Protein AF-A0A0A1UBX7-F1 (afdb_monomer_lite)

Structure (mmCIF, N/CA/C/O backbone):
data_AF-A0A0A1UBX7-F1
#
_entry.id   AF-A0A0A1UBX7-F1
#
loop_
_atom_site.group_PDB
_atom_site.id
_atom_site.type_symbol
_atom_site.label_atom_id
_atom_site.label_alt_id
_atom_site.label_comp_id
_atom_site.label_asym_id
_atom_site.label_entity_id
_atom_site.label_seq_id
_atom_site.pdbx_PDB_ins_code
_atom_site.Cartn_x
_atom_site.Cartn_y
_atom_site.Cartn_z
_atom_site.occupancy
_atom_site.B_iso_or_equiv
_atom_site.auth_seq_id
_atom_site.auth_comp_id
_atom_site.auth_asym_id
_atom_site.auth_atom_id
_atom_site.pdbx_PDB_model_num
ATOM 1 N N . MET A 1 1 ? 19.693 16.531 -34.038 1.00 54.59 1 MET A N 1
ATOM 2 C CA . MET A 1 1 ? 19.353 15.250 -33.383 1.00 54.59 1 MET A CA 1
ATOM 3 C C . MET A 1 1 ? 20.427 14.964 -32.351 1.00 54.59 1 MET A C 1
ATOM 5 O O . MET A 1 1 ? 21.590 14.851 -32.739 1.00 54.59 1 MET A O 1
ATOM 9 N N . ASN A 1 2 ? 20.076 14.983 -31.065 1.00 76.62 2 ASN A N 1
ATOM 10 C CA . ASN A 1 2 ? 21.031 14.758 -29.981 1.00 76.62 2 ASN A CA 1
ATOM 11 C C . ASN A 1 2 ? 21.471 13.278 -29.985 1.00 76.62 2 ASN A C 1
ATOM 13 O O . ASN A 1 2 ? 20.754 12.406 -30.473 1.00 76.62 2 ASN A O 1
ATOM 17 N N . ALA A 1 3 ? 22.667 12.976 -29.478 1.00 76.00 3 ALA A N 1
ATOM 18 C CA . ALA A 1 3 ? 23.170 11.603 -29.402 1.00 76.00 3 ALA A CA 1
ATOM 19 C C . ALA A 1 3 ? 22.288 10.707 -28.512 1.00 76.00 3 ALA A C 1
ATOM 21 O O . ALA A 1 3 ? 22.211 9.506 -28.754 1.00 76.00 3 ALA A O 1
ATOM 22 N N . LEU A 1 4 ? 21.612 11.297 -27.519 1.00 78.44 4 LEU A N 1
ATOM 23 C CA . LEU A 1 4 ? 20.650 10.612 -26.655 1.00 78.44 4 LEU A CA 1
ATOM 24 C C . LEU A 1 4 ? 19.392 10.176 -27.431 1.00 78.44 4 LEU A C 1
ATOM 26 O O . LEU A 1 4 ? 18.947 9.046 -27.272 1.00 78.44 4 LEU A O 1
ATOM 30 N N . ASP A 1 5 ? 18.887 11.021 -28.336 1.00 82.56 5 ASP A N 1
ATOM 31 C CA . ASP A 1 5 ? 17.692 10.728 -29.145 1.00 82.56 5 ASP A CA 1
ATOM 32 C C . ASP A 1 5 ? 17.911 9.486 -30.023 1.00 82.56 5 ASP A C 1
ATOM 34 O O . ASP A 1 5 ? 17.083 8.585 -30.051 1.00 82.56 5 ASP A O 1
ATOM 38 N N . LYS A 1 6 ? 19.094 9.367 -30.646 1.00 84.00 6 LYS A N 1
ATOM 39 C CA . LYS A 1 6 ? 19.472 8.179 -31.441 1.00 84.00 6 LYS A CA 1
ATOM 40 C C . LYS A 1 6 ? 19.502 6.888 -30.622 1.00 84.00 6 LYS A C 1
ATOM 42 O O . LYS A 1 6 ? 19.247 5.805 -31.153 1.00 84.00 6 LYS A O 1
ATOM 47 N N . ILE A 1 7 ? 19.887 6.990 -29.349 1.00 86.06 7 ILE A N 1
ATOM 48 C CA . ILE A 1 7 ? 19.915 5.845 -28.435 1.00 86.06 7 ILE A CA 1
ATOM 49 C C . ILE A 1 7 ? 18.480 5.415 -28.127 1.00 86.06 7 ILE A C 1
ATOM 51 O O . ILE A 1 7 ? 18.189 4.223 -28.214 1.00 86.06 7 ILE A O 1
ATOM 55 N N . PHE A 1 8 ? 17.589 6.368 -27.841 1.00 90.56 8 PHE A N 1
ATOM 56 C CA . PHE A 1 8 ? 16.171 6.081 -27.636 1.00 90.56 8 PHE A CA 1
ATOM 57 C C . PHE A 1 8 ? 15.519 5.479 -28.879 1.00 90.56 8 PHE A C 1
ATOM 59 O O . PHE A 1 8 ? 14.900 4.429 -28.758 1.00 90.56 8 PHE A O 1
ATOM 66 N N . ASP A 1 9 ? 15.768 6.019 -30.075 1.00 89.50 9 ASP A N 1
ATOM 67 C CA . ASP A 1 9 ? 15.247 5.449 -31.327 1.00 89.50 9 ASP A CA 1
ATOM 68 C C . ASP A 1 9 ? 15.608 3.959 -31.475 1.00 89.50 9 ASP A C 1
ATOM 70 O O . ASP A 1 9 ? 14.775 3.134 -31.852 1.00 89.50 9 ASP A O 1
ATOM 74 N N . THR A 1 10 ? 16.847 3.595 -31.125 1.00 87.12 10 THR A N 1
ATOM 75 C CA . THR A 1 10 ? 17.326 2.204 -31.194 1.00 87.12 10 THR A CA 1
ATOM 76 C C . THR A 1 10 ? 16.656 1.314 -30.143 1.00 87.12 10 THR A C 1
ATOM 78 O O . THR A 1 10 ? 16.268 0.185 -30.444 1.00 87.12 10 THR A O 1
ATOM 81 N N . LEU A 1 11 ? 16.505 1.809 -28.911 1.00 90.31 11 LEU A N 1
ATOM 82 C CA . LEU A 1 11 ? 15.827 1.092 -27.827 1.00 90.31 11 LEU A CA 1
ATOM 83 C C . LEU A 1 11 ? 14.356 0.846 -28.165 1.00 90.31 11 LEU A C 1
ATOM 85 O O . LEU A 1 11 ? 13.872 -0.281 -28.068 1.00 90.31 11 LEU A O 1
ATOM 89 N N . HIS A 1 12 ? 13.670 1.890 -28.626 1.00 94.44 12 HIS A N 1
ATOM 90 C CA . HIS A 1 12 ? 12.263 1.846 -29.009 1.00 94.44 12 HIS A CA 1
ATOM 91 C C . HIS A 1 12 ? 12.047 0.877 -30.166 1.00 94.44 12 HIS A C 1
ATOM 93 O O . HIS A 1 12 ? 11.050 0.160 -30.184 1.00 94.44 12 HIS A O 1
ATOM 99 N N . GLN A 1 13 ? 12.988 0.815 -31.113 1.00 92.56 13 GLN A N 1
ATOM 100 C CA . GLN A 1 13 ? 12.933 -0.150 -32.205 1.00 92.56 13 GLN A CA 1
ATOM 101 C C . GLN A 1 13 ? 13.014 -1.596 -31.694 1.00 92.56 13 GLN A C 1
ATOM 103 O O . GLN A 1 13 ? 12.223 -2.427 -32.130 1.00 92.56 13 GLN A O 1
ATOM 108 N N . ASN A 1 14 ? 13.893 -1.898 -30.732 1.00 91.31 14 ASN A N 1
ATOM 109 C CA . ASN A 1 14 ? 13.968 -3.241 -30.142 1.00 91.31 14 ASN A CA 1
ATOM 110 C C . ASN A 1 14 ? 12.669 -3.630 -29.423 1.00 91.31 14 ASN A C 1
ATOM 112 O O . ASN A 1 14 ? 12.215 -4.763 -29.570 1.00 91.31 14 ASN A O 1
ATOM 116 N N . VAL A 1 15 ? 12.049 -2.692 -28.698 1.00 93.25 15 VAL A N 1
ATOM 117 C CA . VAL A 1 15 ? 10.747 -2.920 -28.048 1.00 93.25 15 VAL A CA 1
ATOM 118 C C . VAL A 1 15 ? 9.662 -3.193 -29.094 1.00 93.25 15 VAL A C 1
ATOM 120 O O . VAL A 1 15 ? 8.993 -4.219 -29.019 1.00 93.25 15 VAL A O 1
ATOM 123 N N . LYS A 1 16 ? 9.565 -2.359 -30.140 1.00 92.75 16 LYS A N 1
ATOM 124 C CA . LYS A 1 16 ? 8.612 -2.549 -31.253 1.00 92.75 16 LYS A CA 1
ATOM 125 C C . LYS A 1 16 ? 8.788 -3.882 -31.983 1.00 92.75 16 LYS A C 1
ATOM 127 O O . LYS A 1 16 ? 7.815 -4.444 -32.475 1.00 92.75 16 LYS A O 1
ATOM 132 N N . GLU A 1 17 ? 10.019 -4.377 -32.077 1.00 93.75 17 GLU A N 1
ATOM 133 C CA . GLU A 1 17 ? 10.346 -5.671 -32.686 1.00 93.75 17 GLU A CA 1
ATOM 134 C C . GLU A 1 17 ? 10.121 -6.868 -31.744 1.00 93.75 17 GLU A C 1
ATOM 136 O O . GLU A 1 17 ? 10.369 -8.006 -32.142 1.00 93.75 17 GLU A O 1
ATOM 141 N N . GLY A 1 18 ? 9.674 -6.644 -30.503 1.00 92.38 18 GLY A N 1
ATOM 142 C CA . GLY A 1 18 ? 9.464 -7.697 -29.505 1.00 92.38 18 GLY A CA 1
ATOM 143 C C . GLY A 1 18 ? 10.757 -8.263 -28.906 1.00 92.38 18 GLY A C 1
ATOM 144 O O . GLY A 1 18 ? 10.727 -9.289 -28.228 1.00 92.38 18 GLY A O 1
ATOM 145 N N . LYS A 1 19 ? 11.903 -7.603 -29.116 1.00 95.44 19 LYS A N 1
ATOM 146 C CA . LYS A 1 19 ? 13.215 -7.974 -28.551 1.00 95.44 19 LYS A CA 1
ATOM 147 C C . LYS A 1 19 ? 13.347 -7.454 -27.116 1.00 95.44 19 LYS A C 1
ATOM 149 O O . LYS A 1 19 ? 14.208 -6.630 -26.797 1.00 95.44 19 LYS A O 1
ATOM 154 N N . LEU A 1 20 ? 12.421 -7.883 -26.257 1.00 96.31 20 LEU A N 1
ATOM 155 C CA . LEU A 1 20 ? 12.218 -7.308 -24.923 1.00 96.31 20 LEU A CA 1
ATOM 156 C C . LEU A 1 20 ? 13.387 -7.594 -23.971 1.00 96.31 20 LEU A C 1
ATOM 158 O O . LEU A 1 20 ? 13.751 -6.740 -23.162 1.00 96.31 20 LEU A O 1
ATOM 162 N N . TYR A 1 21 ? 14.023 -8.762 -24.092 1.00 95.75 21 TYR A N 1
ATOM 163 C CA . TYR A 1 21 ? 15.205 -9.103 -23.300 1.00 95.75 21 TYR A CA 1
ATOM 164 C C . TYR A 1 21 ? 16.417 -8.241 -23.685 1.00 95.75 21 TYR A C 1
ATOM 166 O O . TYR A 1 21 ? 17.117 -7.711 -22.818 1.00 95.75 21 TYR A O 1
ATOM 174 N N . GLU A 1 22 ? 16.659 -8.051 -24.981 1.00 95.06 22 GLU A N 1
ATOM 175 C CA . GLU A 1 22 ? 17.733 -7.197 -25.481 1.00 95.06 22 GLU A CA 1
ATOM 176 C C . GLU A 1 22 ? 17.503 -5.739 -25.085 1.00 95.06 22 GLU A C 1
ATOM 178 O O . GLU A 1 22 ? 18.436 -5.089 -24.606 1.00 95.06 22 GLU A O 1
ATOM 183 N N . ALA A 1 23 ? 16.265 -5.249 -25.216 1.00 95.62 23 ALA A N 1
ATOM 184 C CA . ALA A 1 23 ? 15.875 -3.926 -24.741 1.00 95.62 23 ALA A CA 1
ATOM 185 C C . ALA A 1 23 ? 16.170 -3.774 -23.240 1.00 95.62 23 ALA A C 1
ATOM 187 O O . ALA A 1 23 ? 16.880 -2.843 -22.854 1.00 95.62 23 ALA A O 1
ATOM 188 N N . LEU A 1 24 ? 15.736 -4.725 -22.402 1.00 97.25 24 LEU A N 1
ATOM 189 C CA . LEU A 1 24 ? 16.038 -4.743 -20.967 1.00 97.25 24 LEU A CA 1
ATOM 190 C C . LEU A 1 24 ? 17.544 -4.620 -20.696 1.00 97.25 24 LEU A C 1
ATOM 192 O O . LEU A 1 24 ? 17.976 -3.780 -19.901 1.00 97.25 24 LEU A O 1
ATOM 196 N N . MET A 1 25 ? 18.361 -5.450 -21.348 1.00 97.62 25 MET A N 1
ATOM 197 C CA . MET A 1 25 ? 19.810 -5.451 -21.130 1.00 97.62 25 MET A CA 1
ATOM 198 C C . MET A 1 25 ? 20.465 -4.144 -21.582 1.00 97.62 25 MET A C 1
ATOM 200 O O . MET A 1 25 ? 21.382 -3.646 -20.917 1.00 97.62 25 MET A O 1
ATOM 204 N N . GLN A 1 26 ? 19.974 -3.546 -22.667 1.00 95.69 26 GLN A N 1
ATOM 205 C CA . GLN A 1 26 ? 20.444 -2.244 -23.127 1.00 95.69 26 GLN A CA 1
ATOM 206 C C . GLN A 1 26 ? 20.073 -1.128 -22.147 1.00 95.69 26 GLN A C 1
ATOM 208 O O . GLN A 1 26 ? 20.964 -0.356 -21.788 1.00 95.69 26 GLN A O 1
ATOM 213 N N . TYR A 1 27 ? 18.837 -1.083 -21.635 1.00 97.44 27 TYR A N 1
ATOM 214 C CA . TYR A 1 27 ? 18.438 -0.123 -20.595 1.00 97.44 27 TYR A CA 1
ATOM 215 C C . TYR A 1 27 ? 19.332 -0.228 -19.352 1.00 97.44 27 TYR A C 1
ATOM 217 O O . TYR A 1 27 ? 19.886 0.782 -18.908 1.00 97.44 27 TYR A O 1
ATOM 225 N N . LYS A 1 28 ? 19.572 -1.446 -18.838 1.00 97.56 28 LYS A N 1
ATOM 226 C CA . LYS A 1 28 ? 20.466 -1.678 -17.682 1.00 97.56 28 LYS A CA 1
ATOM 227 C C . LYS A 1 28 ? 21.890 -1.179 -17.938 1.00 97.56 28 LYS A C 1
ATOM 229 O O . LYS A 1 28 ? 22.493 -0.512 -17.087 1.00 97.56 28 LYS A O 1
ATOM 234 N N . SER A 1 29 ? 22.433 -1.497 -19.113 1.00 96.06 29 SER A N 1
ATOM 235 C CA . SER A 1 29 ? 23.796 -1.128 -19.511 1.00 96.06 29 SER A CA 1
ATOM 236 C C . SER A 1 29 ? 23.955 0.384 -19.681 1.00 96.06 29 SER A C 1
ATOM 238 O O . SER A 1 29 ? 24.902 0.982 -19.156 1.00 96.06 29 SER A O 1
ATOM 240 N N . LEU A 1 30 ? 23.005 1.022 -20.367 1.00 94.94 30 LEU A N 1
ATOM 241 C CA . LEU A 1 30 ? 23.004 2.460 -20.609 1.00 94.94 30 LEU A CA 1
ATOM 242 C C . LEU A 1 30 ? 22.819 3.235 -19.309 1.00 94.94 30 LEU A C 1
ATOM 244 O O . LEU A 1 30 ? 23.631 4.116 -19.032 1.00 94.94 30 LEU A O 1
ATOM 248 N N . TYR A 1 31 ? 21.853 2.864 -18.465 1.00 96.25 31 TYR A N 1
ATOM 249 C CA . TYR A 1 31 ? 21.692 3.493 -17.155 1.00 96.25 31 TYR A CA 1
ATOM 250 C C . TYR A 1 31 ? 23.003 3.462 -16.359 1.00 96.25 31 TYR A C 1
ATOM 252 O O . TYR A 1 31 ? 23.518 4.510 -15.968 1.00 96.25 31 TYR A O 1
ATOM 260 N N . SER A 1 32 ? 23.603 2.275 -16.214 1.00 94.69 32 SER A N 1
ATOM 261 C CA . SER A 1 32 ? 24.846 2.081 -15.452 1.00 94.69 32 SER A CA 1
ATOM 262 C C . SER A 1 32 ? 26.009 2.930 -15.978 1.00 94.69 32 SER A C 1
ATOM 264 O O . SER A 1 32 ? 26.861 3.382 -15.208 1.00 94.69 32 SER A O 1
ATOM 266 N N . ARG A 1 33 ? 26.053 3.154 -17.297 1.00 92.81 33 ARG A N 1
ATOM 267 C CA . ARG A 1 33 ? 27.077 3.968 -17.961 1.00 92.81 33 ARG A CA 1
ATOM 268 C C . ARG A 1 33 ? 26.835 5.464 -17.779 1.00 92.81 33 ARG A C 1
ATOM 270 O O . ARG A 1 33 ? 27.788 6.201 -17.522 1.00 92.81 33 ARG A O 1
ATOM 277 N N . TYR A 1 34 ? 25.595 5.911 -17.954 1.00 91.62 34 TYR A N 1
ATOM 278 C CA . TYR A 1 34 ? 25.260 7.332 -18.010 1.00 91.62 34 TYR A CA 1
ATOM 279 C C . TYR A 1 34 ? 25.047 7.941 -16.630 1.00 91.62 34 TYR A C 1
ATOM 281 O O . TYR A 1 34 ? 25.531 9.049 -16.417 1.00 91.62 34 TYR A O 1
ATOM 289 N N . VAL A 1 35 ? 24.462 7.217 -15.669 1.00 91.75 35 VAL A N 1
ATOM 290 C CA . VAL A 1 35 ? 24.166 7.755 -14.328 1.00 91.75 35 VAL A CA 1
ATOM 291 C C . VAL A 1 35 ? 25.412 8.305 -13.622 1.00 91.75 35 VAL A C 1
ATOM 293 O O . VAL A 1 35 ? 25.349 9.335 -12.961 1.00 91.75 35 VAL A O 1
ATOM 296 N N . ARG A 1 36 ? 26.579 7.680 -13.836 1.00 87.69 36 ARG A N 1
ATOM 297 C CA . ARG A 1 36 ? 27.861 8.112 -13.248 1.00 87.69 36 ARG A CA 1
ATOM 298 C C . ARG A 1 36 ? 28.369 9.445 -13.799 1.00 87.69 36 ARG A C 1
ATOM 300 O O . ARG A 1 36 ? 29.145 10.118 -13.134 1.00 87.69 36 ARG A O 1
ATOM 307 N N . ARG A 1 37 ? 28.006 9.779 -15.040 1.00 90.00 37 ARG A N 1
ATOM 308 C CA . ARG A 1 37 ? 28.469 10.985 -15.750 1.00 90.00 37 ARG A CA 1
ATOM 309 C C . ARG A 1 37 ? 27.416 12.087 -15.744 1.00 90.00 37 ARG A C 1
ATOM 311 O O . ARG A 1 37 ? 27.754 13.262 -15.760 1.00 90.00 37 ARG A O 1
ATOM 318 N N . SER A 1 38 ? 26.152 11.691 -15.774 1.00 91.12 38 SER A N 1
ATOM 319 C CA . SER A 1 38 ? 24.984 12.554 -15.791 1.00 91.12 38 SER A CA 1
ATOM 320 C C . SER A 1 38 ? 23.820 11.786 -15.154 1.00 91.12 38 SER A C 1
ATOM 322 O O . SER A 1 38 ? 23.198 10.945 -15.816 1.00 91.12 38 SER A O 1
ATOM 324 N N . PRO A 1 39 ? 23.523 12.057 -13.870 1.00 89.19 39 PRO A N 1
ATOM 325 C CA . PRO A 1 39 ? 22.387 11.455 -13.180 1.00 89.19 39 PRO A CA 1
ATOM 326 C C . PRO A 1 39 ? 21.067 11.698 -13.915 1.00 89.19 39 PRO A C 1
ATOM 328 O O . PRO A 1 39 ? 20.260 10.782 -14.024 1.00 89.19 39 PRO A O 1
ATOM 331 N N . THR A 1 40 ? 20.896 12.885 -14.507 1.00 91.31 40 THR A N 1
ATOM 332 C CA . THR A 1 40 ? 19.707 13.256 -15.285 1.00 91.31 40 THR A CA 1
ATOM 333 C C . THR A 1 40 ? 19.515 12.368 -16.513 1.00 91.31 40 THR A C 1
ATOM 335 O O . THR A 1 40 ? 18.427 11.838 -16.705 1.00 91.31 40 THR A O 1
ATOM 338 N N . HIS A 1 41 ? 20.563 12.113 -17.306 1.00 92.56 41 HIS A N 1
ATOM 339 C CA . HIS A 1 41 ? 20.465 11.177 -18.431 1.00 92.56 41 HIS A CA 1
ATOM 340 C C . HIS A 1 41 ? 20.197 9.744 -17.970 1.00 92.56 41 HIS A C 1
ATOM 342 O O . HIS A 1 41 ? 19.411 9.043 -18.600 1.00 92.56 41 HIS A O 1
ATOM 348 N N . GLY A 1 42 ? 20.835 9.307 -16.876 1.00 94.00 42 GLY A N 1
ATOM 349 C CA . GLY A 1 42 ? 20.537 8.010 -16.270 1.00 94.00 42 GLY A CA 1
ATOM 350 C C . GLY A 1 42 ? 19.053 7.894 -15.923 1.00 94.00 42 GLY A C 1
ATOM 351 O O . GLY A 1 42 ? 18.397 6.937 -16.328 1.00 94.00 42 GLY A O 1
ATOM 352 N N . LEU A 1 43 ? 18.507 8.903 -15.248 1.00 95.06 43 LEU A N 1
ATOM 353 C CA . LEU A 1 43 ? 17.098 8.934 -14.885 1.00 95.06 43 LEU A CA 1
ATOM 354 C C . LEU A 1 43 ? 16.191 8.912 -16.121 1.00 95.06 43 LEU A C 1
ATOM 356 O O . LEU A 1 43 ? 15.286 8.090 -16.172 1.00 95.06 43 LEU A O 1
ATOM 360 N N . SER A 1 44 ? 16.478 9.711 -17.156 1.00 95.12 44 SER A N 1
ATOM 361 C CA . SER A 1 44 ? 15.713 9.681 -18.413 1.00 95.12 44 SER A CA 1
ATOM 362 C C . SER A 1 44 ? 15.701 8.296 -19.068 1.00 95.12 44 SER A C 1
ATOM 364 O O . SER A 1 44 ? 14.660 7.874 -19.559 1.00 95.12 44 SER A O 1
ATOM 366 N N . ILE A 1 45 ? 16.828 7.573 -19.047 1.00 96.44 45 ILE A N 1
ATOM 367 C CA . ILE A 1 45 ? 16.926 6.212 -19.598 1.00 96.44 45 ILE A CA 1
ATOM 368 C C . ILE A 1 45 ? 16.019 5.238 -18.838 1.00 96.44 45 ILE A C 1
ATOM 370 O O . ILE A 1 45 ? 15.337 4.427 -19.461 1.00 96.44 45 ILE A O 1
ATOM 374 N N . ILE A 1 46 ? 15.998 5.308 -17.504 1.00 97.31 46 ILE A N 1
ATOM 375 C CA . ILE A 1 46 ? 15.141 4.433 -16.693 1.00 97.31 46 ILE A CA 1
ATOM 376 C C . ILE A 1 46 ? 13.669 4.813 -16.832 1.00 97.31 46 ILE A C 1
ATOM 378 O O . ILE A 1 46 ? 12.842 3.920 -16.998 1.00 97.31 46 ILE A O 1
ATOM 382 N N . THR A 1 47 ? 13.337 6.106 -16.829 1.00 97.12 47 THR A N 1
ATOM 383 C CA . THR A 1 47 ? 11.967 6.584 -17.068 1.00 97.12 47 THR A CA 1
ATOM 384 C C . THR A 1 47 ? 11.425 6.070 -18.395 1.00 97.12 47 THR A C 1
ATOM 386 O O . THR A 1 47 ? 10.317 5.536 -18.434 1.00 97.12 47 THR A O 1
ATOM 389 N N . ASP A 1 48 ? 12.210 6.189 -19.465 1.00 96.94 48 ASP A N 1
ATOM 390 C CA . ASP A 1 48 ? 11.844 5.700 -20.794 1.00 96.94 48 ASP A CA 1
ATOM 391 C C . ASP A 1 48 ? 11.604 4.181 -20.793 1.00 96.94 48 ASP A C 1
ATOM 393 O O . ASP A 1 48 ? 10.533 3.722 -21.193 1.00 96.94 48 ASP A O 1
ATOM 397 N N . GLY A 1 49 ? 12.546 3.405 -20.244 1.00 97.19 49 GLY A N 1
ATOM 398 C CA . GLY A 1 49 ? 12.437 1.946 -20.189 1.00 97.19 49 GLY A CA 1
ATOM 399 C C . GLY A 1 49 ? 11.264 1.448 -19.346 1.00 97.19 49 GLY A C 1
ATOM 400 O O . GLY A 1 49 ? 10.525 0.572 -19.792 1.00 97.19 49 GLY A O 1
ATOM 401 N N . CYS A 1 50 ? 11.048 2.018 -18.157 1.00 97.69 50 CYS A N 1
ATOM 402 C CA . CYS A 1 50 ? 9.894 1.683 -17.321 1.00 97.69 50 CYS A CA 1
ATOM 403 C C . CYS A 1 50 ? 8.578 2.027 -18.027 1.00 97.69 50 CYS A C 1
ATOM 405 O O . CYS A 1 50 ? 7.642 1.235 -17.973 1.00 97.69 50 CYS A O 1
ATOM 407 N N . THR A 1 51 ? 8.515 3.166 -18.721 1.00 96.88 51 THR A N 1
ATOM 408 C CA . THR A 1 51 ? 7.309 3.585 -19.446 1.00 96.88 51 THR A CA 1
ATOM 409 C C . THR A 1 51 ? 6.987 2.626 -20.585 1.00 96.88 51 THR A C 1
ATOM 411 O O . THR A 1 51 ? 5.872 2.111 -20.634 1.00 96.88 51 THR A O 1
ATOM 414 N N . LEU A 1 52 ? 7.946 2.346 -21.470 1.00 95.88 52 LEU A N 1
ATOM 415 C CA . LEU A 1 52 ? 7.703 1.510 -22.646 1.00 95.88 52 LEU A CA 1
ATOM 416 C C . LEU A 1 52 ? 7.458 0.050 -22.289 1.00 95.88 52 LEU A C 1
ATOM 418 O O . LEU A 1 52 ? 6.464 -0.522 -22.719 1.00 95.88 52 LEU A O 1
ATOM 422 N N . LEU A 1 53 ? 8.315 -0.545 -21.455 1.00 97.00 53 LEU A N 1
ATOM 423 C CA . LEU A 1 53 ? 8.183 -1.964 -21.121 1.00 97.00 53 LEU A CA 1
ATOM 424 C C . LEU A 1 53 ? 6.908 -2.252 -20.313 1.00 97.00 53 LEU A C 1
ATOM 426 O O . LEU A 1 53 ? 6.388 -3.358 -20.400 1.00 97.00 53 LEU A O 1
ATOM 430 N N . SER A 1 54 ? 6.368 -1.274 -19.569 1.00 96.75 54 SER A N 1
ATOM 431 C CA . SER A 1 54 ? 5.091 -1.440 -18.849 1.00 96.75 54 SER A CA 1
ATOM 432 C C . SER A 1 54 ? 3.869 -1.589 -19.764 1.00 96.75 54 SER A C 1
ATOM 434 O O . SER A 1 54 ? 2.814 -2.011 -19.300 1.00 96.75 54 SER A O 1
ATOM 436 N N . GLN A 1 55 ? 3.996 -1.221 -21.043 1.00 95.94 55 GLN A N 1
ATOM 437 C CA . GLN A 1 55 ? 2.915 -1.266 -22.035 1.00 95.94 55 GLN A CA 1
ATOM 438 C C . GLN A 1 55 ? 2.926 -2.561 -22.857 1.00 95.94 55 GLN A C 1
ATOM 440 O O . GLN A 1 55 ? 2.002 -2.811 -23.634 1.00 95.94 55 GLN A O 1
ATOM 445 N N . GLU A 1 56 ? 3.963 -3.381 -22.696 1.00 95.38 56 GLU A N 1
ATOM 446 C CA . GLU A 1 56 ? 4.122 -4.629 -23.427 1.00 95.38 56 GLU A CA 1
ATOM 447 C C . GLU A 1 56 ? 3.254 -5.746 -22.842 1.00 95.38 56 GLU A C 1
ATOM 449 O O . GLU A 1 56 ? 2.868 -5.736 -21.675 1.00 95.38 56 GLU A O 1
ATOM 454 N N . LYS A 1 57 ? 2.941 -6.749 -23.669 1.00 92.31 57 LYS A N 1
ATOM 455 C CA . LYS A 1 57 ? 2.151 -7.908 -23.218 1.00 92.31 57 LYS A CA 1
ATOM 456 C C . LYS A 1 57 ? 2.937 -8.826 -22.284 1.00 92.31 57 LYS A C 1
ATOM 458 O O . LYS A 1 57 ? 2.354 -9.399 -21.371 1.00 92.31 57 LYS A O 1
ATOM 463 N N . ASP A 1 58 ? 4.229 -9.001 -22.556 1.00 93.19 58 ASP A N 1
ATOM 464 C CA . ASP A 1 58 ? 5.141 -9.761 -21.705 1.00 93.19 58 ASP A CA 1
ATOM 465 C C . ASP A 1 58 ? 5.902 -8.793 -20.794 1.00 93.19 58 ASP A C 1
ATOM 467 O O . ASP A 1 58 ? 6.759 -8.024 -21.234 1.00 93.19 58 ASP A O 1
ATOM 471 N N . LEU A 1 59 ? 5.571 -8.845 -19.506 1.00 96.88 59 LEU A N 1
ATOM 472 C CA . LEU A 1 59 ? 6.068 -7.917 -18.495 1.00 96.88 59 LEU A CA 1
ATOM 473 C C . LEU A 1 59 ? 7.356 -8.394 -17.819 1.00 96.88 59 LEU A C 1
ATOM 475 O O . LEU A 1 59 ? 7.895 -7.673 -16.977 1.00 96.88 59 LEU A O 1
ATOM 479 N N . ASN A 1 60 ? 7.912 -9.547 -18.207 1.00 96.56 60 ASN A N 1
ATOM 480 C CA . ASN A 1 60 ? 9.164 -10.054 -17.635 1.00 96.56 60 ASN A CA 1
ATOM 481 C C . ASN A 1 60 ? 10.303 -9.035 -17.767 1.00 96.56 60 ASN A C 1
ATOM 483 O O . ASN A 1 60 ? 11.095 -8.832 -16.842 1.00 96.56 60 ASN A O 1
ATOM 487 N N . ALA A 1 61 ? 10.374 -8.356 -18.916 1.00 97.38 61 ALA A N 1
ATOM 488 C CA . ALA A 1 61 ? 11.359 -7.309 -19.146 1.00 97.38 61 ALA A CA 1
ATOM 489 C C . ALA A 1 61 ? 11.124 -6.091 -18.238 1.00 97.38 61 ALA A C 1
ATOM 491 O O . ALA A 1 61 ? 12.076 -5.554 -17.671 1.00 97.38 61 ALA A O 1
ATOM 492 N N . PHE A 1 62 ? 9.864 -5.688 -18.055 1.00 98.25 62 PHE A N 1
ATOM 493 C CA . PHE A 1 62 ? 9.486 -4.589 -17.170 1.00 98.25 62 PHE A CA 1
ATOM 494 C C . PHE A 1 62 ? 9.841 -4.886 -15.707 1.00 98.25 62 PHE A C 1
ATOM 496 O O . PHE A 1 62 ? 10.596 -4.126 -15.096 1.00 98.25 62 PHE A O 1
ATOM 503 N N . TYR A 1 63 ? 9.387 -6.017 -15.160 1.00 98.19 63 TYR A N 1
ATOM 504 C CA . TYR A 1 63 ? 9.691 -6.397 -13.777 1.00 98.19 63 TYR A CA 1
ATOM 505 C C . TYR A 1 63 ? 11.193 -6.621 -13.567 1.00 98.19 63 TYR A C 1
ATOM 507 O O . TYR A 1 63 ? 11.746 -6.213 -12.546 1.00 98.19 63 TYR A O 1
ATOM 515 N N . GLY A 1 64 ? 11.895 -7.161 -14.568 1.00 98.06 64 GLY A N 1
ATOM 516 C CA . GLY A 1 64 ? 13.351 -7.278 -14.548 1.00 98.06 64 GLY A CA 1
ATOM 517 C C . GLY A 1 64 ? 14.089 -5.932 -14.536 1.00 98.06 64 GLY A C 1
ATOM 518 O O . GLY A 1 64 ? 15.232 -5.877 -14.061 1.00 98.06 64 GLY A O 1
ATOM 519 N N . LEU A 1 65 ? 13.485 -4.860 -15.065 1.00 98.44 65 LEU A N 1
ATOM 520 C CA . LEU A 1 65 ? 14.024 -3.497 -14.998 1.00 98.44 65 LEU A CA 1
ATOM 521 C C . LEU A 1 65 ? 13.725 -2.854 -13.641 1.00 98.44 65 LEU A C 1
ATOM 523 O O . LEU A 1 65 ? 14.623 -2.243 -13.060 1.00 98.44 65 LEU A O 1
ATOM 527 N N . VAL A 1 66 ? 12.506 -3.044 -13.126 1.00 98.38 66 VAL A N 1
ATOM 528 C CA . VAL A 1 66 ? 12.087 -2.597 -11.788 1.00 98.38 66 VAL A CA 1
ATOM 529 C C . VAL A 1 66 ? 12.998 -3.187 -10.710 1.00 98.38 66 VAL A C 1
ATOM 531 O O . VAL A 1 66 ? 13.623 -2.422 -9.979 1.00 98.38 66 VAL A O 1
ATOM 534 N N . ASP A 1 67 ? 13.168 -4.514 -10.672 1.00 98.25 67 ASP A N 1
ATOM 535 C CA . ASP A 1 67 ? 14.041 -5.209 -9.708 1.00 98.25 67 ASP A CA 1
ATOM 536 C C . ASP A 1 67 ? 15.480 -4.670 -9.752 1.00 98.25 67 ASP A C 1
ATOM 538 O O . ASP A 1 67 ? 16.090 -4.353 -8.729 1.00 98.25 67 ASP A O 1
ATOM 542 N N . PHE A 1 68 ? 16.022 -4.502 -10.961 1.00 98.44 68 PHE A N 1
ATOM 543 C CA . PHE A 1 68 ? 17.354 -3.936 -11.147 1.00 98.44 68 PHE A CA 1
ATOM 544 C C . PHE A 1 68 ? 17.466 -2.527 -10.562 1.00 98.44 68 PHE A C 1
ATOM 546 O O . PHE A 1 68 ? 18.437 -2.224 -9.865 1.00 98.44 68 PHE A O 1
ATOM 553 N N . TYR A 1 69 ? 16.493 -1.664 -10.847 1.00 98.31 69 TYR A N 1
ATOM 554 C CA . TYR A 1 69 ? 16.557 -0.272 -10.434 1.00 98.31 69 TYR A CA 1
ATOM 555 C C . TYR A 1 69 ? 16.325 -0.106 -8.928 1.00 98.31 69 TYR A C 1
ATOM 557 O O . TYR A 1 69 ? 17.093 0.597 -8.270 1.00 98.31 69 TYR A O 1
ATOM 565 N N . VAL A 1 70 ? 15.363 -0.836 -8.354 1.00 97.81 70 VAL A N 1
ATOM 566 C CA . VAL A 1 70 ? 15.122 -0.878 -6.902 1.00 97.81 70 VAL A CA 1
ATOM 567 C C . VAL A 1 70 ? 16.372 -1.340 -6.153 1.00 97.81 70 VAL A C 1
ATOM 569 O O . VAL A 1 70 ? 16.750 -0.716 -5.159 1.00 97.81 70 VAL A O 1
ATOM 572 N N . LYS A 1 71 ? 17.087 -2.362 -6.648 1.00 97.38 71 LYS A N 1
ATOM 573 C CA . LYS A 1 71 ? 18.366 -2.803 -6.058 1.00 97.38 71 LYS A CA 1
ATOM 574 C C . LYS A 1 71 ? 19.425 -1.706 -6.065 1.00 97.38 71 LYS A C 1
ATOM 576 O O . LYS A 1 71 ? 20.143 -1.549 -5.077 1.00 97.38 71 LYS A O 1
ATOM 581 N N . ILE A 1 72 ? 19.515 -0.931 -7.145 1.00 96.38 72 ILE A N 1
ATOM 582 C CA . ILE A 1 72 ? 20.455 0.193 -7.225 1.00 96.38 72 ILE A CA 1
ATOM 583 C C . ILE A 1 72 ? 20.098 1.281 -6.215 1.00 96.38 72 ILE A C 1
ATOM 585 O O . ILE A 1 72 ? 20.979 1.723 -5.477 1.00 96.38 72 ILE A O 1
ATOM 589 N N . LEU A 1 73 ? 18.826 1.681 -6.145 1.00 96.69 73 LEU A N 1
ATOM 590 C CA . LEU A 1 73 ? 18.368 2.692 -5.190 1.00 96.69 73 LEU A CA 1
ATOM 591 C C . LEU A 1 73 ? 18.563 2.225 -3.742 1.00 96.69 73 LEU A C 1
ATOM 593 O O . LEU A 1 73 ? 19.024 2.990 -2.901 1.00 96.69 73 LEU A O 1
ATOM 597 N N . THR A 1 74 ? 18.312 0.946 -3.462 1.00 95.56 74 THR A N 1
ATOM 598 C CA . THR A 1 74 ? 18.503 0.341 -2.132 1.00 95.56 74 THR A CA 1
ATOM 599 C C . THR A 1 74 ? 19.972 0.302 -1.706 1.00 95.56 74 THR A C 1
ATOM 601 O O . THR A 1 74 ? 20.277 0.446 -0.519 1.00 95.56 74 THR A O 1
ATOM 604 N N . ALA A 1 75 ? 20.888 0.104 -2.659 1.00 94.75 75 ALA A N 1
ATOM 605 C CA . ALA A 1 75 ? 22.331 0.081 -2.423 1.00 94.75 75 ALA A CA 1
ATOM 606 C C . ALA A 1 75 ? 22.966 1.483 -2.378 1.00 94.75 75 ALA A C 1
ATOM 608 O O . ALA A 1 75 ? 24.145 1.617 -2.024 1.00 94.75 75 ALA A O 1
ATOM 609 N N . LYS A 1 76 ? 22.219 2.530 -2.745 1.00 92.50 76 LYS A N 1
ATOM 610 C CA . LYS A 1 76 ? 22.699 3.911 -2.720 1.00 92.50 76 LYS A CA 1
ATOM 611 C C . LYS A 1 76 ? 23.008 4.323 -1.277 1.00 92.50 76 LYS A C 1
ATOM 613 O O . LYS A 1 76 ? 22.254 4.043 -0.351 1.00 92.50 76 LYS A O 1
ATOM 618 N N . LYS A 1 77 ? 24.156 4.979 -1.078 1.00 88.44 77 LYS A N 1
ATOM 619 C CA . LYS A 1 77 ? 24.572 5.484 0.245 1.00 88.44 77 LYS A CA 1
ATOM 620 C C . LYS A 1 77 ? 23.857 6.775 0.632 1.00 88.44 77 LYS A C 1
ATOM 622 O O . LYS A 1 77 ? 23.695 7.062 1.812 1.00 88.44 77 LYS A O 1
ATOM 627 N N . GLU A 1 78 ? 23.505 7.567 -0.369 1.00 89.62 78 GLU A N 1
ATOM 628 C CA . GLU A 1 78 ? 22.767 8.815 -0.216 1.00 89.62 78 GLU A CA 1
ATOM 629 C C . GLU A 1 78 ? 21.272 8.529 -0.090 1.00 89.62 78 GLU A C 1
ATOM 631 O O . GLU A 1 78 ? 20.794 7.488 -0.545 1.00 89.62 78 GLU A O 1
ATOM 636 N N . ALA A 1 79 ? 20.536 9.478 0.489 1.00 90.75 79 ALA A N 1
ATOM 637 C CA . ALA A 1 79 ? 19.083 9.408 0.525 1.00 90.75 79 ALA A CA 1
ATOM 638 C C . ALA A 1 79 ? 18.519 9.377 -0.903 1.00 90.75 79 ALA A C 1
ATOM 640 O O . ALA A 1 79 ? 18.913 10.177 -1.756 1.00 90.75 79 ALA A O 1
ATOM 641 N N . VAL A 1 80 ? 17.600 8.446 -1.147 1.00 95.19 80 VAL A N 1
ATOM 642 C CA . VAL A 1 80 ? 16.852 8.366 -2.405 1.00 95.19 80 VAL A CA 1
ATOM 643 C C . VAL A 1 80 ? 15.826 9.494 -2.429 1.00 95.19 80 VAL A C 1
ATOM 645 O O . VAL A 1 80 ? 15.197 9.761 -1.406 1.00 95.19 80 VAL A O 1
ATOM 648 N N . THR A 1 81 ? 15.657 10.163 -3.569 1.00 95.19 81 THR A N 1
ATOM 649 C CA . THR A 1 81 ? 14.659 11.235 -3.732 1.00 95.19 81 THR A CA 1
ATOM 650 C C . THR A 1 81 ? 13.379 10.730 -4.404 1.00 95.19 81 THR A C 1
ATOM 652 O O . THR A 1 81 ? 13.361 9.667 -5.019 1.00 95.19 81 THR A O 1
ATOM 655 N N . GLU A 1 82 ? 12.290 11.504 -4.332 1.00 94.00 82 GLU A N 1
ATOM 656 C CA . GLU A 1 82 ? 11.052 11.163 -5.054 1.00 94.00 82 GLU A CA 1
ATOM 657 C C . GLU A 1 82 ? 11.251 11.147 -6.576 1.00 94.00 82 GLU A C 1
ATOM 659 O O . GLU A 1 82 ? 10.694 10.292 -7.259 1.00 94.00 82 GLU A O 1
ATOM 664 N N . GLU A 1 83 ? 12.094 12.040 -7.106 1.00 94.62 83 GLU A N 1
ATOM 665 C CA . GLU A 1 83 ? 12.408 12.099 -8.537 1.00 94.62 83 GLU A CA 1
ATOM 666 C C . GLU A 1 83 ? 13.038 10.792 -9.035 1.00 94.62 83 GLU A C 1
ATOM 668 O O . GLU A 1 83 ? 12.714 10.318 -10.121 1.00 94.62 83 GLU A O 1
ATOM 673 N N . GLU A 1 84 ? 13.880 10.169 -8.207 1.00 95.94 84 GLU A N 1
ATOM 674 C CA . GLU A 1 84 ? 14.502 8.880 -8.507 1.00 95.94 84 GLU A CA 1
ATOM 675 C C . GLU A 1 84 ? 13.513 7.712 -8.440 1.00 95.94 84 GLU A C 1
ATOM 677 O O . GLU A 1 84 ? 13.723 6.703 -9.098 1.00 95.94 84 GLU A O 1
ATOM 682 N N . VAL A 1 85 ? 12.420 7.819 -7.683 1.00 97.31 85 VAL A N 1
ATOM 683 C CA . VAL A 1 85 ? 11.416 6.745 -7.581 1.00 97.31 85 VAL A CA 1
ATOM 684 C C . VAL A 1 85 ? 10.294 6.914 -8.612 1.00 97.31 85 VAL A C 1
ATOM 686 O O . VAL A 1 85 ? 9.695 5.924 -9.028 1.00 97.31 85 VAL A O 1
ATOM 689 N N . ASN A 1 86 ? 10.048 8.132 -9.105 1.00 95.94 86 ASN A N 1
ATOM 690 C CA . ASN A 1 86 ? 9.018 8.435 -10.107 1.00 95.94 86 ASN A CA 1
ATOM 691 C C . ASN A 1 86 ? 8.955 7.483 -11.318 1.00 95.94 86 ASN A C 1
ATOM 693 O O . ASN A 1 86 ? 7.835 7.134 -11.699 1.00 95.94 86 ASN A O 1
ATOM 697 N N . PRO A 1 87 ? 10.071 7.013 -11.916 1.00 97.44 87 PRO A N 1
ATOM 698 C CA . PRO A 1 87 ? 10.014 6.057 -13.027 1.00 97.44 87 PRO A CA 1
ATOM 699 C C . PRO A 1 87 ? 9.200 4.795 -12.713 1.00 97.44 87 PRO A C 1
ATOM 701 O O . PRO A 1 87 ? 8.527 4.239 -13.580 1.00 97.44 87 PRO A O 1
ATOM 704 N N . LEU A 1 88 ? 9.226 4.360 -11.451 1.00 98.00 88 LEU A N 1
ATOM 705 C CA . LEU A 1 88 ? 8.579 3.139 -10.981 1.00 98.00 88 LEU A CA 1
ATOM 706 C C . LEU A 1 88 ? 7.051 3.270 -10.914 1.00 98.00 88 LEU A C 1
ATOM 708 O O . LEU A 1 88 ? 6.362 2.257 -10.838 1.00 98.00 88 LEU A O 1
ATOM 712 N N . LEU A 1 89 ? 6.496 4.485 -11.021 1.00 96.88 89 LEU A N 1
ATOM 713 C CA . LEU A 1 89 ? 5.047 4.704 -11.114 1.00 96.88 89 LEU A CA 1
ATOM 714 C C . LEU A 1 89 ? 4.421 4.062 -12.360 1.00 96.88 89 LEU A C 1
ATOM 716 O O . LEU A 1 89 ? 3.209 3.846 -12.372 1.00 96.88 89 LEU A O 1
ATOM 720 N N . ALA A 1 90 ? 5.223 3.715 -13.373 1.00 97.00 90 ALA A N 1
ATOM 721 C CA . ALA A 1 90 ? 4.766 2.982 -14.553 1.00 97.00 90 ALA A CA 1
ATOM 722 C C . ALA A 1 90 ? 4.082 1.643 -14.205 1.00 97.00 90 ALA A C 1
ATOM 724 O O . ALA A 1 90 ? 3.204 1.202 -14.942 1.00 97.00 90 ALA A O 1
ATOM 725 N N . ILE A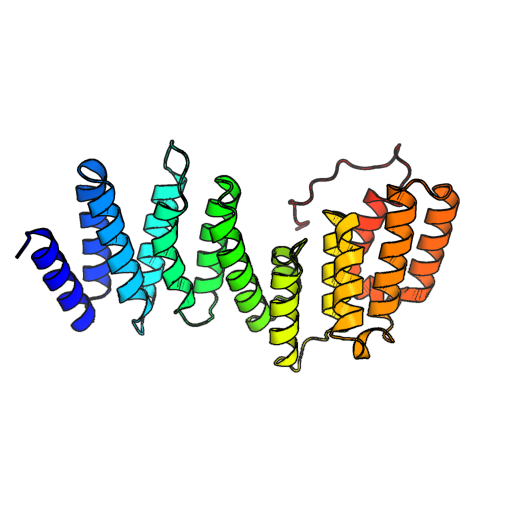 1 91 ? 4.396 1.046 -13.046 1.00 96.62 91 ILE A N 1
ATOM 726 C CA . ILE A 1 91 ? 3.763 -0.190 -12.550 1.00 96.62 91 ILE A CA 1
ATOM 727 C C . ILE A 1 91 ? 2.239 -0.081 -12.391 1.00 96.62 91 ILE A C 1
ATOM 729 O O . ILE A 1 91 ? 1.524 -1.078 -12.432 1.00 96.62 91 ILE A O 1
ATOM 733 N N . LYS A 1 92 ? 1.698 1.132 -12.246 1.00 93.50 92 LYS A N 1
ATOM 734 C CA . LYS A 1 92 ? 0.244 1.341 -12.200 1.00 93.50 92 LYS A CA 1
ATOM 735 C C . LYS A 1 92 ? -0.455 0.878 -13.473 1.00 93.50 92 LYS A C 1
ATOM 737 O O . LYS A 1 92 ? -1.601 0.453 -13.415 1.00 93.50 92 LYS A O 1
ATOM 742 N N . ASN A 1 93 ? 0.244 0.939 -14.603 1.00 91.06 93 ASN A N 1
ATOM 743 C CA . ASN A 1 93 ? -0.312 0.596 -15.906 1.00 91.06 93 ASN A CA 1
ATOM 744 C C . ASN A 1 93 ? -0.277 -0.912 -16.189 1.00 91.06 93 ASN A C 1
ATOM 746 O O . ASN A 1 93 ? -0.815 -1.339 -17.207 1.00 91.06 93 ASN A O 1
ATOM 750 N N . THR A 1 94 ? 0.334 -1.720 -15.313 1.00 94.69 94 THR A N 1
ATOM 751 C CA . THR A 1 94 ? 0.391 -3.172 -15.494 1.00 94.69 94 THR A CA 1
ATOM 752 C C . THR A 1 94 ? -0.846 -3.876 -14.913 1.00 94.69 94 THR A C 1
ATOM 754 O O . THR A 1 94 ? -1.442 -3.390 -13.941 1.00 94.69 94 THR A O 1
ATOM 757 N N . PRO A 1 95 ? -1.261 -5.021 -15.489 1.00 93.19 95 PRO A N 1
ATOM 758 C CA . PRO A 1 95 ? -2.304 -5.877 -14.933 1.00 93.19 95 PRO A CA 1
ATOM 759 C C . PRO A 1 95 ? -1.994 -6.312 -13.496 1.00 93.19 95 PRO A C 1
ATOM 761 O O . PRO A 1 95 ? -0.846 -6.352 -13.060 1.00 93.19 95 PRO A O 1
ATOM 764 N N . ILE A 1 96 ? -3.050 -6.631 -12.748 1.00 91.69 96 ILE A N 1
ATOM 765 C CA . ILE A 1 96 ? -2.931 -7.112 -11.371 1.00 91.69 96 ILE A CA 1
ATOM 766 C C . ILE A 1 96 ? -2.566 -8.594 -11.391 1.00 91.69 96 ILE A C 1
ATOM 768 O O . ILE A 1 96 ? -3.363 -9.435 -11.804 1.00 91.69 96 ILE A O 1
ATOM 772 N N . ASP A 1 97 ? -1.368 -8.898 -10.907 1.00 90.06 97 ASP A N 1
ATOM 773 C CA . ASP A 1 97 ? -0.837 -10.242 -10.729 1.00 90.06 97 ASP A CA 1
ATOM 774 C C . ASP A 1 97 ? 0.095 -10.292 -9.497 1.00 90.06 97 ASP A C 1
ATOM 776 O O . ASP A 1 97 ? 0.294 -9.296 -8.791 1.00 90.06 97 ASP A O 1
ATOM 780 N N . LYS A 1 98 ? 0.656 -11.472 -9.210 1.00 89.88 98 LYS A N 1
ATOM 781 C CA . LYS A 1 98 ? 1.576 -11.664 -8.076 1.00 89.88 98 LYS A CA 1
ATOM 782 C C . LYS A 1 98 ? 2.924 -10.963 -8.264 1.00 89.88 98 LYS A C 1
ATOM 784 O O . LYS A 1 98 ? 3.592 -10.656 -7.279 1.00 89.88 98 LYS A O 1
ATOM 789 N N . GLU A 1 99 ? 3.352 -10.739 -9.503 1.00 93.75 99 GLU A N 1
ATOM 790 C CA . GLU A 1 99 ? 4.625 -10.077 -9.798 1.00 93.75 99 GLU A CA 1
ATOM 791 C C . GLU A 1 99 ? 4.515 -8.575 -9.524 1.00 93.75 99 GLU A C 1
ATOM 793 O O . GLU A 1 99 ? 5.404 -8.005 -8.888 1.00 93.75 99 GLU A O 1
ATOM 798 N N . LYS A 1 100 ? 3.378 -7.965 -9.885 1.00 95.38 100 LYS A N 1
ATOM 799 C CA . LYS A 1 100 ? 3.002 -6.599 -9.518 1.00 95.38 100 LYS A CA 1
ATOM 800 C C . LYS A 1 100 ? 2.949 -6.424 -8.007 1.00 95.38 100 LYS A C 1
ATOM 802 O O . LYS A 1 100 ? 3.528 -5.466 -7.505 1.00 95.38 100 LYS A O 1
ATOM 807 N N . GLU A 1 101 ? 2.283 -7.335 -7.290 1.00 94.19 101 GLU A N 1
ATOM 808 C CA . GLU A 1 101 ? 2.212 -7.304 -5.821 1.00 94.19 101 GLU A CA 1
ATOM 809 C C . GLU A 1 101 ? 3.619 -7.280 -5.204 1.00 94.19 101 GLU A C 1
ATOM 811 O O . GLU A 1 101 ? 3.950 -6.360 -4.456 1.00 94.19 101 GLU A O 1
ATOM 816 N N . LYS A 1 102 ? 4.478 -8.228 -5.599 1.00 94.81 102 LYS A N 1
ATOM 817 C CA . LYS A 1 102 ? 5.855 -8.320 -5.101 1.00 94.81 102 LYS A CA 1
ATOM 818 C C . LYS A 1 102 ? 6.681 -7.072 -5.430 1.00 94.81 102 LYS A C 1
ATOM 820 O O . LYS A 1 102 ? 7.371 -6.541 -4.566 1.00 94.81 102 LYS A O 1
ATOM 825 N N . ALA A 1 103 ? 6.623 -6.597 -6.673 1.00 96.19 103 ALA A N 1
ATOM 826 C CA . ALA A 1 103 ? 7.371 -5.414 -7.081 1.00 96.19 103 ALA A CA 1
ATOM 827 C C . ALA A 1 103 ? 6.913 -4.165 -6.310 1.00 96.19 103 ALA A C 1
ATOM 829 O O . ALA A 1 103 ? 7.743 -3.374 -5.867 1.00 96.19 103 ALA A O 1
ATOM 830 N N . LEU A 1 104 ? 5.605 -3.996 -6.098 1.00 95.94 104 LEU A N 1
ATOM 831 C CA . LEU A 1 104 ? 5.072 -2.887 -5.309 1.00 95.94 104 LEU A CA 1
ATOM 832 C C . LEU A 1 104 ? 5.502 -2.940 -3.838 1.00 95.94 104 LEU A C 1
ATOM 834 O O . LEU A 1 104 ? 5.756 -1.879 -3.271 1.00 95.94 104 LEU A O 1
ATOM 838 N N . GLU A 1 105 ? 5.612 -4.124 -3.228 1.00 93.56 105 GLU A N 1
ATOM 839 C CA . GLU A 1 105 ? 6.147 -4.269 -1.865 1.00 93.56 105 GLU A CA 1
ATOM 840 C C . GLU A 1 105 ? 7.566 -3.726 -1.762 1.00 93.56 105 GLU A C 1
ATOM 842 O O . GLU A 1 105 ? 7.831 -2.856 -0.933 1.00 93.56 105 GLU A O 1
ATOM 847 N N . GLU A 1 106 ? 8.455 -4.175 -2.649 1.00 95.25 106 GLU A N 1
ATOM 848 C CA . GLU A 1 106 ? 9.857 -3.753 -2.655 1.00 95.25 106 GLU A CA 1
ATOM 849 C C . GLU A 1 106 ? 9.982 -2.230 -2.872 1.00 95.25 106 GLU A C 1
ATOM 851 O O . GLU A 1 106 ? 10.766 -1.548 -2.202 1.00 95.25 106 GLU A O 1
ATOM 856 N N . ILE A 1 107 ? 9.158 -1.662 -3.763 1.00 96.38 107 ILE A N 1
ATOM 857 C CA . ILE A 1 107 ? 9.112 -0.213 -4.010 1.00 96.38 107 ILE A CA 1
ATOM 858 C C . ILE A 1 107 ? 8.571 0.540 -2.787 1.00 96.38 107 ILE A C 1
ATOM 860 O O . ILE A 1 107 ? 9.105 1.587 -2.407 1.00 96.38 107 ILE A O 1
ATOM 864 N N . PHE A 1 108 ? 7.509 0.037 -2.160 1.00 93.56 108 PHE A N 1
ATOM 865 C CA . PHE A 1 108 ? 6.897 0.678 -1.003 1.00 93.56 108 PHE A CA 1
ATOM 866 C C . PHE A 1 108 ? 7.842 0.677 0.204 1.00 93.56 108 PHE A C 1
ATOM 868 O O . PHE A 1 108 ? 7.997 1.715 0.854 1.00 93.56 108 PHE A O 1
ATOM 875 N N . GLU A 1 109 ? 8.531 -0.435 0.466 1.00 92.25 109 GLU A N 1
ATOM 876 C CA . GLU A 1 109 ? 9.561 -0.533 1.505 1.00 92.25 109 GLU A CA 1
ATOM 877 C C . GLU A 1 109 ? 10.701 0.464 1.273 1.00 92.25 109 GLU A C 1
ATOM 879 O O . GLU A 1 109 ? 11.118 1.165 2.204 1.00 92.25 109 GLU A O 1
ATOM 884 N N . LEU A 1 110 ? 11.159 0.602 0.023 1.00 94.69 110 LEU A N 1
ATOM 885 C CA . LEU A 1 110 ? 12.150 1.609 -0.356 1.00 94.69 110 LEU A CA 1
ATOM 886 C C . LEU A 1 110 ? 11.660 3.030 -0.033 1.00 94.69 110 LEU A C 1
ATOM 888 O O . LEU A 1 110 ? 12.414 3.828 0.538 1.00 94.69 110 LEU A O 1
ATOM 892 N N . CYS A 1 111 ? 10.402 3.344 -0.357 1.00 93.94 111 CYS A N 1
ATOM 893 C CA . CYS A 1 111 ? 9.802 4.650 -0.075 1.00 93.94 111 CYS A CA 1
ATOM 894 C C . CYS A 1 111 ? 9.705 4.926 1.430 1.00 93.94 111 CYS A C 1
ATOM 896 O O . CYS A 1 111 ? 10.043 6.024 1.875 1.00 93.94 111 CYS A O 1
ATOM 898 N N . GLN A 1 112 ? 9.282 3.932 2.217 1.00 90.31 112 GLN A N 1
ATOM 899 C CA . GLN A 1 112 ? 9.172 4.035 3.674 1.00 90.31 112 GLN A CA 1
ATOM 900 C C . GLN A 1 112 ? 10.541 4.265 4.322 1.00 90.31 112 GLN A C 1
ATOM 902 O O . GLN A 1 112 ? 10.706 5.197 5.113 1.00 90.31 112 GLN A O 1
ATOM 907 N N . ARG A 1 113 ? 11.558 3.490 3.918 1.00 91.88 113 ARG A N 1
ATOM 908 C CA . ARG A 1 113 ? 12.936 3.631 4.416 1.00 91.88 113 ARG A CA 1
ATOM 909 C C . ARG A 1 113 ? 13.513 5.027 4.166 1.00 91.88 113 ARG A C 1
ATOM 911 O O . ARG A 1 113 ? 14.268 5.527 4.999 1.00 91.88 113 ARG A O 1
ATOM 918 N N . ASN A 1 114 ? 13.147 5.654 3.049 1.00 92.75 114 ASN A N 1
ATOM 919 C CA . ASN A 1 114 ? 13.612 6.990 2.664 1.00 92.75 114 ASN A CA 1
ATOM 920 C C . ASN A 1 114 ? 12.628 8.120 3.029 1.00 92.75 114 ASN A C 1
ATOM 922 O O . ASN A 1 114 ? 12.898 9.277 2.720 1.00 92.75 114 ASN A O 1
ATOM 926 N N . LYS A 1 115 ? 11.520 7.817 3.727 1.00 91.56 115 LYS A N 1
ATOM 927 C CA . LYS A 1 115 ? 10.493 8.786 4.164 1.00 91.56 115 LYS A CA 1
ATOM 928 C C . LYS A 1 115 ? 9.890 9.617 3.015 1.00 91.56 115 LYS A C 1
ATOM 930 O O . LYS A 1 115 ? 9.624 10.807 3.178 1.00 91.56 115 LYS A O 1
ATOM 935 N N . LEU A 1 116 ? 9.650 8.983 1.868 1.00 91.12 116 LEU A N 1
ATOM 936 C CA . LEU A 1 116 ? 9.126 9.621 0.652 1.00 91.12 116 LEU A CA 1
ATOM 937 C C . LEU A 1 116 ? 7.596 9.727 0.691 1.00 91.12 116 LEU A C 1
ATOM 939 O O . LEU A 1 116 ? 6.889 8.915 0.099 1.00 91.12 116 LEU A O 1
ATOM 943 N N . SER A 1 117 ? 7.066 10.677 1.459 1.00 84.12 117 SER A N 1
ATOM 944 C CA . SER A 1 117 ? 5.650 10.692 1.848 1.00 84.12 117 SER A CA 1
ATOM 945 C C . SER A 1 117 ? 4.662 10.852 0.685 1.00 84.12 117 SER A C 1
ATOM 947 O O . SER A 1 117 ? 3.622 10.186 0.695 1.00 84.12 117 SER A O 1
ATOM 949 N N . ALA A 1 118 ? 4.945 11.683 -0.325 1.00 84.88 118 ALA A N 1
ATOM 950 C CA . ALA A 1 118 ? 3.983 11.930 -1.400 1.00 84.88 118 ALA A CA 1
ATOM 951 C C . ALA A 1 118 ? 3.863 10.709 -2.322 1.00 84.88 118 ALA A C 1
ATOM 953 O O . ALA A 1 118 ? 2.757 10.225 -2.595 1.00 84.88 118 ALA A O 1
ATOM 954 N N . ILE A 1 119 ? 5.003 10.155 -2.738 1.00 88.88 119 ILE A N 1
ATOM 955 C CA . ILE A 1 119 ? 5.022 8.974 -3.604 1.00 88.88 119 ILE A CA 1
ATOM 956 C C . ILE A 1 119 ? 4.670 7.686 -2.839 1.00 88.88 119 ILE A C 1
ATOM 958 O O . ILE A 1 119 ? 4.014 6.804 -3.391 1.00 88.88 119 ILE A O 1
ATOM 962 N N . SER A 1 120 ? 4.989 7.596 -1.542 1.00 87.75 120 SER A N 1
ATOM 963 C CA . SER A 1 120 ? 4.608 6.446 -0.713 1.00 87.75 120 SER A CA 1
ATOM 964 C C . SER A 1 120 ? 3.093 6.312 -0.586 1.00 87.75 120 SER A C 1
ATOM 966 O O . SER A 1 120 ? 2.585 5.203 -0.712 1.00 87.75 120 SER A O 1
ATOM 968 N N . ASN A 1 121 ? 2.353 7.419 -0.440 1.00 85.25 121 ASN A N 1
ATOM 969 C CA . ASN A 1 121 ? 0.884 7.387 -0.461 1.00 85.25 121 ASN A CA 1
ATOM 970 C C . ASN A 1 121 ? 0.337 6.846 -1.787 1.00 85.25 121 ASN A C 1
ATOM 972 O O . ASN A 1 121 ? -0.684 6.162 -1.819 1.00 85.25 121 ASN A O 1
ATOM 976 N N . THR A 1 122 ? 1.030 7.144 -2.884 1.00 89.06 122 THR A N 1
ATOM 977 C CA . THR A 1 122 ? 0.652 6.667 -4.210 1.00 89.06 122 THR A CA 1
ATOM 978 C C . THR A 1 122 ? 0.828 5.153 -4.336 1.00 89.06 122 THR A C 1
ATOM 980 O O . THR A 1 122 ? -0.079 4.475 -4.815 1.00 89.06 122 THR A O 1
ATOM 983 N N . PHE A 1 123 ? 1.957 4.610 -3.876 1.00 91.38 123 PHE A N 1
ATOM 984 C CA . PHE A 1 123 ? 2.178 3.161 -3.864 1.00 91.38 123 PHE A CA 1
ATOM 985 C C . PHE A 1 123 ? 1.334 2.439 -2.809 1.00 91.38 123 PHE A C 1
ATOM 987 O O . PHE A 1 123 ? 0.891 1.329 -3.069 1.00 91.38 123 PHE A O 1
ATOM 994 N N . ALA A 1 124 ? 1.037 3.070 -1.668 1.00 88.19 124 ALA A N 1
ATOM 995 C CA . ALA A 1 124 ? 0.090 2.541 -0.687 1.00 88.19 124 ALA A CA 1
ATOM 996 C C . ALA A 1 124 ? -1.299 2.349 -1.308 1.00 88.19 124 ALA A C 1
ATOM 998 O O . ALA A 1 124 ? -1.919 1.308 -1.112 1.00 88.19 124 ALA A O 1
ATOM 999 N N . MET A 1 125 ? -1.763 3.320 -2.106 1.00 86.06 125 MET A N 1
ATOM 1000 C CA . MET A 1 125 ? -3.015 3.191 -2.853 1.00 86.06 125 MET A CA 1
ATOM 1001 C C . MET A 1 125 ? -2.972 2.009 -3.817 1.00 86.06 125 MET A C 1
ATOM 1003 O O . MET A 1 125 ? -3.884 1.192 -3.809 1.00 86.06 125 MET A O 1
ATOM 1007 N N . GLU A 1 126 ? -1.909 1.882 -4.609 1.00 89.38 126 GLU A N 1
ATOM 1008 C CA . GLU A 1 126 ? -1.782 0.771 -5.554 1.00 89.38 126 GLU A CA 1
ATOM 1009 C C . GLU A 1 126 ? -1.732 -0.589 -4.834 1.00 89.38 126 GLU A C 1
ATOM 1011 O O . GLU A 1 126 ? -2.408 -1.533 -5.241 1.00 89.38 126 GLU A O 1
ATOM 1016 N N . MET A 1 127 ? -1.010 -0.671 -3.712 1.00 90.12 127 MET A N 1
ATOM 1017 C CA . MET A 1 127 ? -0.958 -1.862 -2.863 1.00 90.12 127 MET A CA 1
ATOM 1018 C C . MET A 1 127 ? -2.325 -2.228 -2.293 1.00 90.12 127 MET A C 1
ATOM 1020 O O . MET A 1 127 ? -2.678 -3.408 -2.297 1.00 90.12 127 MET A O 1
ATOM 1024 N N . CYS A 1 128 ? -3.109 -1.244 -1.841 1.00 86.56 128 CYS A N 1
ATOM 1025 C CA . CYS A 1 128 ? -4.495 -1.461 -1.437 1.00 86.56 128 CYS A CA 1
ATOM 1026 C C . CYS A 1 128 ? -5.299 -2.118 -2.566 1.00 86.56 128 CYS A C 1
ATOM 1028 O O . CYS A 1 128 ? -5.898 -3.168 -2.348 1.00 86.56 128 CYS A O 1
ATOM 1030 N N . LEU A 1 129 ? -5.285 -1.526 -3.767 1.00 83.88 129 LEU A N 1
ATOM 1031 C CA . LEU A 1 129 ? -6.066 -2.001 -4.917 1.00 83.88 129 LEU A CA 1
ATOM 1032 C C . LEU A 1 129 ? -5.679 -3.433 -5.309 1.00 83.88 129 LEU A C 1
ATOM 1034 O O . LEU A 1 129 ? -6.547 -4.299 -5.433 1.00 83.88 129 LEU A O 1
ATOM 1038 N N . VAL A 1 130 ? -4.376 -3.697 -5.444 1.00 89.12 130 VAL A N 1
ATOM 1039 C CA . VAL A 1 130 ? -3.846 -5.026 -5.783 1.00 89.12 130 VAL A CA 1
ATOM 1040 C C . VAL A 1 130 ? -4.278 -6.058 -4.747 1.00 89.12 130 VAL A C 1
ATOM 1042 O O . VAL A 1 130 ? -4.826 -7.097 -5.109 1.00 89.12 130 VAL A O 1
ATOM 1045 N N . ASN A 1 131 ? -4.111 -5.763 -3.457 1.00 87.81 131 ASN A N 1
ATOM 1046 C CA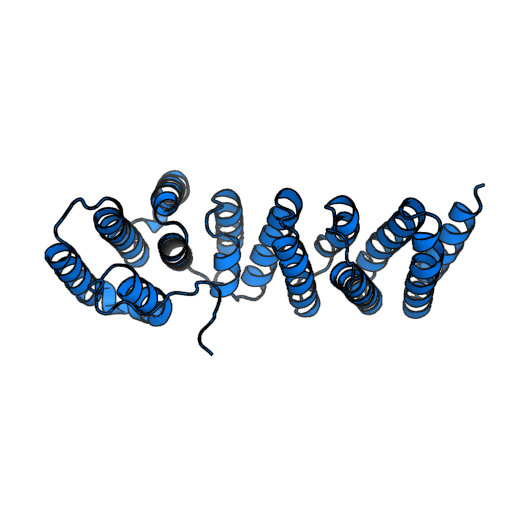 . ASN A 1 131 ? -4.464 -6.708 -2.402 1.00 87.81 131 ASN A CA 1
ATOM 1047 C C . ASN A 1 131 ? -5.977 -6.936 -2.293 1.00 87.81 131 ASN A C 1
ATOM 1049 O O . ASN A 1 131 ? -6.384 -8.062 -2.027 1.00 87.81 131 ASN A O 1
ATOM 1053 N N . VAL A 1 132 ? -6.821 -5.929 -2.551 1.00 83.19 132 VAL A N 1
ATOM 1054 C CA . VAL A 1 132 ? -8.279 -6.132 -2.622 1.00 83.19 132 VAL A CA 1
ATOM 1055 C C . VAL A 1 132 ? -8.640 -7.071 -3.772 1.00 83.19 132 VAL A C 1
ATOM 1057 O O . VAL A 1 132 ? -9.356 -8.047 -3.553 1.00 83.19 132 VAL A O 1
ATOM 1060 N N . LYS A 1 133 ? -8.110 -6.837 -4.979 1.00 83.19 133 LYS A N 1
ATOM 1061 C CA . LYS A 1 133 ? -8.401 -7.677 -6.156 1.00 83.19 133 LYS A CA 1
ATOM 1062 C C . LYS A 1 133 ? -7.844 -9.101 -6.031 1.00 83.19 133 LYS A C 1
ATOM 1064 O O . LYS A 1 133 ? -8.442 -10.030 -6.565 1.00 83.19 133 LYS A O 1
ATOM 1069 N N . LEU A 1 134 ? -6.749 -9.287 -5.292 1.00 85.94 134 LEU A N 1
ATOM 1070 C CA . LEU A 1 134 ? -6.205 -10.604 -4.934 1.00 85.94 134 LEU A CA 1
ATOM 1071 C C . LEU A 1 134 ? -6.900 -11.243 -3.715 1.00 85.94 134 LEU A C 1
ATOM 1073 O O . LEU A 1 134 ? -6.489 -12.315 -3.277 1.00 85.94 134 LEU A O 1
ATOM 1077 N N . ASN A 1 135 ? -7.953 -10.616 -3.173 1.00 83.44 135 ASN A N 1
ATOM 1078 C CA . ASN A 1 135 ? -8.706 -11.064 -1.996 1.00 83.44 135 ASN A CA 1
ATOM 1079 C C . ASN A 1 135 ? -7.867 -11.153 -0.695 1.00 83.44 135 ASN A C 1
ATOM 1081 O O . ASN A 1 135 ? -8.234 -11.842 0.255 1.00 83.44 135 ASN A O 1
ATOM 1085 N N . ASN A 1 136 ? -6.764 -10.403 -0.623 1.00 86.56 136 ASN A N 1
ATOM 1086 C CA . ASN A 1 136 ? -5.866 -10.258 0.528 1.00 86.56 136 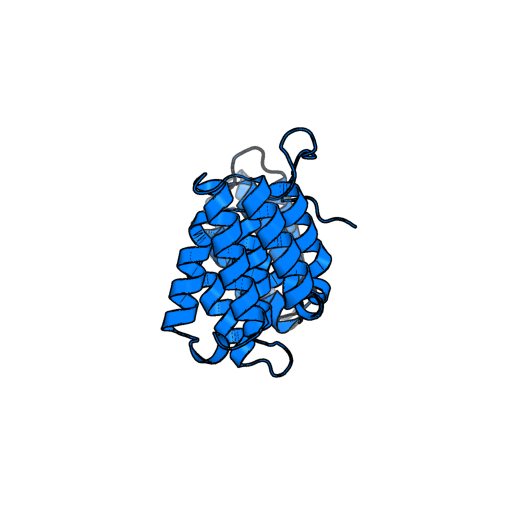ASN A CA 1
ATOM 1087 C C . ASN A 1 136 ? -6.262 -9.043 1.393 1.00 86.56 136 ASN A C 1
ATOM 1089 O O . ASN A 1 136 ? -5.475 -8.118 1.618 1.00 86.56 136 ASN A O 1
ATOM 1093 N N . ILE A 1 137 ? -7.496 -9.025 1.902 1.00 85.25 137 ILE A N 1
ATOM 1094 C CA . ILE A 1 137 ? -8.081 -7.851 2.579 1.00 85.25 137 ILE A CA 1
ATOM 1095 C C . ILE A 1 137 ? -7.286 -7.400 3.806 1.00 85.25 137 ILE A C 1
ATOM 1097 O O . ILE A 1 137 ? -7.050 -6.204 3.972 1.00 85.25 137 ILE A O 1
ATOM 1101 N N . GLN A 1 138 ? -6.786 -8.342 4.610 1.00 84.81 138 GLN A N 1
ATOM 1102 C CA . GLN A 1 138 ? -5.967 -8.033 5.786 1.00 84.81 138 GLN A CA 1
ATOM 1103 C C . GLN A 1 138 ? -4.711 -7.224 5.431 1.00 84.81 138 GLN A C 1
ATOM 1105 O O . GLN A 1 138 ? -4.280 -6.349 6.181 1.00 84.81 138 GLN A O 1
ATOM 1110 N N . LYS A 1 139 ? -4.122 -7.497 4.266 1.00 86.62 139 LYS A N 1
ATOM 1111 C CA . LYS A 1 139 ? -2.943 -6.785 3.782 1.00 86.62 139 LYS A CA 1
ATOM 1112 C C . LYS A 1 139 ? -3.319 -5.442 3.164 1.00 86.62 139 LYS A C 1
ATOM 1114 O O . LYS A 1 139 ? -2.648 -4.456 3.448 1.00 86.62 139 LYS A O 1
ATOM 1119 N N . ALA A 1 140 ? -4.428 -5.373 2.425 1.00 86.25 140 ALA A N 1
ATOM 1120 C CA . ALA A 1 140 ? -4.946 -4.117 1.881 1.00 86.25 140 ALA A CA 1
ATOM 1121 C C . ALA A 1 140 ? -5.201 -3.069 2.979 1.00 86.25 140 ALA A C 1
ATOM 1123 O O . ALA A 1 140 ? -4.750 -1.930 2.867 1.00 86.25 140 ALA A O 1
ATOM 1124 N N . VAL A 1 141 ? -5.860 -3.452 4.080 1.00 87.44 141 VAL A N 1
ATOM 1125 C CA . VAL A 1 141 ? -6.198 -2.497 5.148 1.00 87.44 141 VAL A CA 1
ATOM 1126 C C . VAL A 1 141 ? -4.966 -1.923 5.849 1.00 87.44 141 VAL A C 1
ATOM 1128 O O . VAL A 1 141 ? -5.012 -0.763 6.265 1.00 87.44 141 VAL A O 1
ATOM 1131 N N . ASN A 1 142 ? -3.851 -2.662 5.915 1.00 86.94 142 ASN A N 1
ATOM 1132 C CA . ASN A 1 142 ? -2.611 -2.184 6.537 1.00 86.94 142 ASN A CA 1
ATOM 1133 C C . ASN A 1 142 ? -2.048 -0.935 5.840 1.00 86.94 142 ASN A C 1
ATOM 1135 O O . ASN A 1 142 ? -1.487 -0.067 6.505 1.00 86.94 142 ASN A O 1
ATOM 1139 N N . TYR A 1 143 ? -2.244 -0.804 4.525 1.00 84.44 143 TYR A N 1
ATOM 1140 C CA . TYR A 1 143 ? -1.796 0.366 3.762 1.00 84.44 143 TYR A CA 1
ATOM 1141 C C . TYR A 1 143 ? -2.747 1.568 3.878 1.00 84.44 143 TYR A C 1
ATOM 1143 O O . TYR A 1 143 ? -2.369 2.685 3.534 1.00 84.44 143 TYR A O 1
ATOM 1151 N N . SER A 1 144 ? -3.965 1.366 4.393 1.00 83.38 144 SER A N 1
ATOM 1152 C CA . SER A 1 144 ? -4.963 2.430 4.593 1.00 83.38 144 SER A CA 1
ATOM 1153 C C . SER A 1 144 ? -4.928 3.076 5.986 1.00 83.38 144 SER A C 1
ATOM 1155 O O . SER A 1 144 ? -5.641 4.053 6.229 1.00 83.38 144 SER A O 1
ATOM 1157 N N . ILE A 1 145 ? -4.110 2.550 6.909 1.00 83.31 145 ILE A N 1
ATOM 1158 C CA . ILE A 1 145 ? -4.062 3.007 8.305 1.00 83.31 145 ILE A CA 1
ATOM 1159 C C . ILE A 1 145 ? -3.739 4.503 8.363 1.00 83.31 145 ILE A C 1
ATOM 1161 O O . ILE A 1 145 ? -2.746 4.972 7.812 1.00 83.31 145 ILE A O 1
ATOM 1165 N N . GLY A 1 146 ? -4.593 5.256 9.056 1.00 75.88 146 GLY A N 1
ATOM 1166 C CA . GLY A 1 146 ? -4.419 6.692 9.265 1.00 75.88 146 GLY A CA 1
ATOM 1167 C C . GLY A 1 146 ? -4.657 7.570 8.030 1.00 75.88 146 GLY A C 1
ATOM 1168 O O . GLY A 1 146 ? -4.536 8.791 8.121 1.00 75.88 146 GLY A O 1
ATOM 1169 N N . ASN A 1 147 ? -5.055 6.990 6.892 1.00 82.62 147 ASN A N 1
ATOM 1170 C CA . ASN A 1 147 ? -5.348 7.728 5.669 1.00 82.62 147 ASN A CA 1
ATOM 1171 C C . ASN A 1 147 ? -6.773 7.434 5.179 1.00 82.62 147 ASN A C 1
ATOM 1173 O O . ASN A 1 147 ? -7.026 6.480 4.446 1.00 82.62 147 ASN A O 1
ATOM 1177 N N . VAL A 1 148 ? -7.711 8.312 5.552 1.00 84.56 148 VAL A N 1
ATOM 1178 C CA . VAL A 1 148 ? -9.139 8.178 5.207 1.00 84.56 148 VAL A CA 1
ATOM 1179 C C . VAL A 1 148 ? -9.373 8.137 3.693 1.00 84.56 148 VAL A C 1
ATOM 1181 O O . VAL A 1 148 ? -10.266 7.429 3.248 1.00 84.56 148 VAL A O 1
ATOM 1184 N N . LYS A 1 149 ? -8.552 8.826 2.887 1.00 82.56 149 LYS A N 1
ATOM 1185 C CA . LYS A 1 149 ? -8.677 8.778 1.419 1.00 82.56 149 LYS A CA 1
ATOM 1186 C C . LYS A 1 149 ? -8.304 7.405 0.862 1.00 82.56 149 LYS A C 1
ATOM 1188 O O . LYS A 1 149 ? -8.958 6.922 -0.052 1.00 82.56 149 LYS A O 1
ATOM 1193 N N . LEU A 1 150 ? -7.271 6.766 1.418 1.00 82.81 150 LEU A N 1
ATOM 1194 C CA . LEU A 1 150 ? -6.911 5.398 1.033 1.00 82.81 150 LEU A CA 1
ATOM 1195 C C . LEU A 1 150 ? -7.975 4.400 1.487 1.00 82.81 150 LEU A C 1
ATOM 1197 O O . LEU A 1 150 ? -8.322 3.502 0.726 1.00 82.81 150 LEU A O 1
ATOM 1201 N N . PHE A 1 151 ? -8.528 4.585 2.687 1.00 87.75 151 PHE A N 1
ATOM 1202 C CA . PHE A 1 151 ? -9.656 3.785 3.157 1.00 87.75 151 PHE A CA 1
ATOM 1203 C C . PHE A 1 151 ? -10.892 3.937 2.257 1.00 87.75 151 PHE A C 1
ATOM 1205 O O . PHE A 1 151 ? -11.512 2.940 1.905 1.00 87.75 151 PHE A O 1
ATOM 1212 N N . GLU A 1 152 ? -11.223 5.156 1.825 1.00 88.19 152 GLU A N 1
ATOM 1213 C CA . GLU A 1 152 ? -12.309 5.404 0.870 1.00 88.19 152 GLU A CA 1
ATOM 1214 C C . GLU A 1 152 ? -12.111 4.619 -0.431 1.00 88.19 152 GLU A C 1
ATOM 1216 O O . GLU A 1 152 ? -13.050 3.977 -0.899 1.00 88.19 152 GLU A O 1
ATOM 1221 N N . SER A 1 153 ? -10.901 4.635 -0.998 1.00 83.12 153 SER A N 1
ATOM 1222 C CA . SER A 1 153 ? -10.589 3.863 -2.206 1.00 83.12 153 SER A CA 1
ATOM 1223 C C . SER A 1 153 ? -10.732 2.356 -1.983 1.00 83.12 153 SER A C 1
ATOM 1225 O O . SER A 1 153 ? -11.287 1.672 -2.836 1.00 83.12 153 SER A O 1
ATOM 1227 N N . VAL A 1 154 ? -10.284 1.840 -0.830 1.00 84.38 154 VAL A N 1
ATOM 1228 C CA . VAL A 1 154 ? -10.464 0.425 -0.456 1.00 84.38 154 VAL A CA 1
ATOM 1229 C C . VAL A 1 154 ? -11.948 0.064 -0.413 1.00 84.38 154 VAL A C 1
ATOM 1231 O O . VAL A 1 154 ? -12.349 -0.926 -1.018 1.00 84.38 154 VAL A O 1
ATOM 1234 N N . MET A 1 155 ? -12.769 0.886 0.243 1.00 87.50 155 MET A N 1
ATOM 1235 C CA . MET A 1 155 ? -14.211 0.650 0.353 1.00 87.50 155 MET A CA 1
ATOM 1236 C C . MET A 1 155 ? -14.902 0.653 -1.017 1.00 87.50 155 MET A C 1
ATOM 1238 O O . MET A 1 155 ? -15.659 -0.269 -1.296 1.00 87.50 155 MET A O 1
ATOM 1242 N N . LYS A 1 156 ? -14.578 1.601 -1.909 1.00 87.19 156 LYS A N 1
ATOM 1243 C CA . LYS A 1 156 ? -15.134 1.650 -3.279 1.00 87.19 156 LYS A CA 1
ATOM 1244 C C . LYS A 1 156 ? -14.782 0.428 -4.126 1.00 87.19 156 LYS A C 1
ATOM 1246 O O . LYS A 1 156 ? -15.587 -0.013 -4.939 1.00 87.19 156 LYS A O 1
ATOM 1251 N N . GLU A 1 157 ? -13.583 -0.125 -3.966 1.00 81.56 157 GLU A N 1
ATOM 1252 C CA . GLU A 1 157 ? -13.223 -1.364 -4.665 1.00 81.56 157 GLU A CA 1
ATOM 1253 C C . GLU A 1 157 ? -13.942 -2.585 -4.094 1.00 81.56 157 GLU A C 1
ATOM 1255 O O . GLU A 1 157 ? -14.287 -3.502 -4.840 1.00 81.56 157 GLU A O 1
ATOM 1260 N N . ILE A 1 158 ? -14.189 -2.600 -2.783 1.00 83.25 158 ILE A N 1
ATOM 1261 C CA . ILE A 1 158 ? -14.963 -3.659 -2.131 1.00 83.25 158 ILE A CA 1
ATOM 1262 C C . ILE A 1 158 ? -16.433 -3.604 -2.548 1.00 83.25 158 ILE A C 1
ATOM 1264 O O . ILE A 1 158 ? -17.031 -4.663 -2.686 1.00 83.25 158 ILE A O 1
ATOM 1268 N N . GLU A 1 159 ? -16.998 -2.430 -2.852 1.00 83.06 159 GLU A N 1
ATOM 1269 C CA . GLU A 1 159 ? -18.356 -2.327 -3.419 1.00 83.06 159 GLU A CA 1
ATOM 1270 C C . GLU A 1 159 ? -18.511 -3.124 -4.719 1.00 83.06 159 GLU A C 1
ATOM 1272 O O . GLU A 1 159 ? -19.595 -3.617 -5.024 1.00 83.06 159 GLU A O 1
ATOM 1277 N N . GLN A 1 160 ? -17.423 -3.276 -5.478 1.00 78.81 160 GLN A N 1
ATOM 1278 C CA . GLN A 1 160 ? -17.393 -4.074 -6.704 1.00 78.81 160 GLN A CA 1
ATOM 1279 C C . GLN A 1 160 ? -17.139 -5.568 -6.442 1.00 78.81 160 GLN A C 1
ATOM 1281 O O . GLN A 1 160 ? -17.164 -6.365 -7.379 1.00 78.81 160 GLN A O 1
ATOM 1286 N N . SER A 1 161 ? -16.848 -5.951 -5.198 1.00 73.19 161 SER A N 1
ATOM 1287 C CA . SER A 1 161 ? -16.561 -7.322 -4.787 1.00 73.19 161 SER A CA 1
ATOM 1288 C C . SER A 1 161 ? -17.785 -7.961 -4.139 1.00 73.19 161 SER A C 1
ATOM 1290 O O . SER A 1 161 ? -18.306 -7.480 -3.138 1.00 73.19 161 SER A O 1
ATOM 1292 N N . GLU A 1 162 ? -18.220 -9.106 -4.660 1.00 69.75 162 GLU A N 1
ATOM 1293 C CA . GLU A 1 162 ? -19.326 -9.869 -4.066 1.00 69.75 162 GLU A CA 1
ATOM 1294 C C . GLU A 1 162 ? -18.894 -10.697 -2.841 1.00 69.75 162 GLU A C 1
ATOM 1296 O O . GLU A 1 162 ? -19.734 -11.212 -2.103 1.00 69.75 162 GLU A O 1
ATOM 1301 N N . THR A 1 163 ? -17.586 -10.854 -2.613 1.00 73.00 163 THR A N 1
ATOM 1302 C CA . THR A 1 163 ? -17.048 -11.787 -1.611 1.00 73.00 163 THR A CA 1
ATOM 1303 C C . THR A 1 163 ? -16.686 -11.129 -0.286 1.00 73.00 163 THR A C 1
ATOM 1305 O O . THR A 1 163 ? -16.564 -11.823 0.725 1.00 73.00 163 THR A O 1
ATOM 1308 N N . VAL A 1 164 ? -16.507 -9.806 -0.263 1.00 79.62 164 VAL A N 1
ATOM 1309 C CA . VAL A 1 164 ? -15.971 -9.083 0.895 1.00 79.62 164 VAL A CA 1
ATOM 1310 C C . VAL A 1 164 ? -17.018 -8.133 1.455 1.00 79.62 164 VAL A C 1
ATOM 1312 O O . VAL A 1 164 ? -17.567 -7.289 0.758 1.00 79.62 164 VAL A O 1
ATOM 1315 N N . LYS A 1 165 ? -17.275 -8.258 2.755 1.00 86.19 165 LYS A N 1
ATOM 1316 C CA . LYS A 1 165 ? -18.246 -7.433 3.471 1.00 86.19 165 LYS A CA 1
ATOM 1317 C C . LYS A 1 165 ? -17.625 -6.117 3.941 1.00 86.19 165 LYS A C 1
ATOM 1319 O O . LYS A 1 165 ? -16.601 -6.123 4.627 1.00 86.19 165 LYS A O 1
ATOM 1324 N N . HIS A 1 166 ? -18.279 -4.999 3.637 1.00 88.69 166 HIS A N 1
ATOM 1325 C CA . HIS A 1 166 ? -17.863 -3.651 4.045 1.00 88.69 166 HIS A CA 1
ATOM 1326 C C . HIS A 1 166 ? -17.703 -3.514 5.562 1.00 88.69 166 HIS A C 1
ATOM 1328 O O . HIS A 1 166 ? -16.748 -2.906 6.042 1.00 88.69 166 HIS A O 1
ATOM 1334 N N . GLU A 1 167 ? -18.620 -4.103 6.327 1.00 90.62 167 GLU A N 1
ATOM 1335 C CA . GLU A 1 167 ? -18.608 -4.077 7.785 1.00 90.62 167 GLU A CA 1
ATOM 1336 C C . GLU A 1 167 ? -17.394 -4.805 8.378 1.00 90.62 167 GLU A C 1
ATOM 1338 O O . GLU A 1 167 ? -16.818 -4.343 9.363 1.00 90.62 167 GLU A O 1
ATOM 1343 N N . HIS A 1 168 ? -16.942 -5.882 7.729 1.00 89.06 168 HIS A N 1
ATOM 1344 C CA . HIS A 1 168 ? -15.741 -6.606 8.135 1.00 89.06 168 HIS A CA 1
ATOM 1345 C C . HIS A 1 168 ? -14.479 -5.780 7.860 1.00 89.06 168 HIS A C 1
ATOM 1347 O O . HIS A 1 168 ? -13.601 -5.682 8.716 1.00 89.06 168 HIS A O 1
ATOM 1353 N N . VAL A 1 169 ? -14.408 -5.115 6.705 1.00 89.62 169 VAL A N 1
ATOM 1354 C CA . VAL A 1 169 ? -13.280 -4.230 6.370 1.00 89.62 169 VAL A CA 1
ATOM 1355 C C . VAL A 1 169 ? -13.226 -3.034 7.309 1.00 89.62 169 VAL A C 1
ATOM 1357 O O . VAL A 1 169 ? -12.154 -2.702 7.812 1.00 89.62 169 VAL A O 1
ATOM 1360 N N . TYR A 1 170 ? -14.374 -2.429 7.617 1.00 92.06 170 TYR A N 1
ATOM 1361 C CA . TYR A 1 170 ? -14.445 -1.354 8.600 1.00 92.06 170 TYR A CA 1
ATOM 1362 C C . TYR A 1 170 ? -13.923 -1.797 9.977 1.00 92.06 170 TYR A C 1
ATOM 1364 O O . TYR A 1 170 ? -13.134 -1.071 10.592 1.00 92.06 170 TYR A O 1
ATOM 1372 N N . LEU A 1 171 ? -14.296 -2.997 10.436 1.00 93.56 171 LEU A N 1
ATOM 1373 C CA . LEU A 1 171 ? -13.779 -3.567 11.680 1.00 93.56 171 LEU A CA 1
ATOM 1374 C C . LEU A 1 171 ? -12.263 -3.757 11.641 1.00 93.56 171 LEU A C 1
ATOM 1376 O O . LEU A 1 171 ? -11.574 -3.284 12.546 1.00 93.56 171 LEU A O 1
ATOM 1380 N N . LEU A 1 172 ? -11.735 -4.393 10.595 1.00 91.75 172 LEU A N 1
ATOM 1381 C CA . LEU A 1 172 ? -10.296 -4.608 10.442 1.00 91.75 172 LEU A CA 1
ATOM 1382 C C . LEU A 1 172 ? -9.522 -3.286 10.424 1.00 91.75 172 LEU A C 1
ATOM 1384 O O . LEU A 1 172 ? -8.577 -3.111 11.197 1.00 91.75 172 LEU A O 1
ATOM 1388 N N . THR A 1 173 ? -9.947 -2.312 9.615 1.00 91.56 173 THR A N 1
ATOM 1389 C CA . THR A 1 173 ? -9.291 -1.000 9.566 1.00 91.56 173 THR A CA 1
ATOM 1390 C C . THR A 1 173 ? -9.377 -0.284 10.912 1.00 91.56 173 THR A C 1
ATOM 1392 O O . THR A 1 173 ? -8.395 0.333 11.333 1.00 91.56 173 THR A O 1
ATOM 1395 N N . THR A 1 174 ? -10.502 -0.387 11.626 1.00 93.75 174 THR A N 1
ATOM 1396 C CA . THR A 1 174 ? -10.644 0.185 12.972 1.00 93.75 174 THR A CA 1
ATOM 1397 C C . THR A 1 174 ? -9.651 -0.447 13.943 1.00 93.75 174 THR A C 1
ATOM 1399 O O . THR A 1 174 ? -8.904 0.282 14.592 1.00 93.75 174 THR A O 1
ATOM 1402 N N . LEU A 1 175 ? -9.579 -1.780 14.010 1.00 93.56 175 LEU A N 1
ATOM 1403 C CA . LEU A 1 175 ? -8.646 -2.507 14.878 1.00 93.56 175 LEU A CA 1
ATOM 1404 C C . LEU A 1 175 ? -7.194 -2.076 14.631 1.00 93.56 175 LEU A C 1
ATOM 1406 O O . LEU A 1 175 ? -6.483 -1.690 15.563 1.00 93.56 175 LEU A O 1
ATOM 1410 N N . LYS A 1 176 ? -6.777 -2.062 13.362 1.00 91.75 176 LYS A N 1
ATOM 1411 C CA . LYS A 1 176 ? -5.433 -1.635 12.953 1.00 91.75 176 LYS A CA 1
ATOM 1412 C C . LYS A 1 176 ? -5.165 -0.164 13.274 1.00 91.75 176 LYS A C 1
ATOM 1414 O O . LYS A 1 176 ? -4.094 0.173 13.777 1.00 91.75 176 LYS A O 1
ATOM 1419 N N . THR A 1 177 ? -6.146 0.710 13.059 1.00 92.06 177 THR A N 1
ATOM 1420 C CA . THR A 1 177 ? -6.036 2.139 13.393 1.00 92.06 177 THR A CA 1
ATOM 1421 C C . THR A 1 177 ? -5.888 2.339 14.897 1.00 92.06 177 THR A C 1
ATOM 1423 O O . THR A 1 177 ? -5.025 3.100 15.325 1.00 92.06 177 THR A O 1
ATOM 1426 N N . LEU A 1 178 ? -6.650 1.609 15.714 1.00 93.81 178 LEU A N 1
ATOM 1427 C CA . LEU A 1 178 ? -6.523 1.634 17.172 1.00 93.81 178 LEU A CA 1
ATOM 1428 C C . LEU A 1 178 ? -5.161 1.112 17.645 1.00 93.81 178 LEU A C 1
ATOM 1430 O O . LEU A 1 178 ? -4.632 1.609 18.633 1.00 93.81 178 LEU A O 1
ATOM 1434 N N . LEU A 1 179 ? -4.555 0.152 16.946 1.00 91.44 179 LEU A N 1
ATOM 1435 C CA . LEU A 1 179 ? -3.213 -0.330 17.273 1.00 91.44 179 LEU A CA 1
ATOM 1436 C C . LEU A 1 179 ? -2.110 0.675 16.933 1.00 91.44 179 LEU A C 1
ATOM 1438 O O . LEU A 1 179 ? -1.093 0.689 17.627 1.00 91.44 179 LEU A O 1
ATOM 1442 N N . VAL A 1 180 ? -2.274 1.506 15.906 1.00 88.88 180 VAL A N 1
ATOM 1443 C CA . VAL A 1 180 ? -1.225 2.434 15.451 1.00 88.88 180 VAL A CA 1
ATOM 1444 C C . VAL A 1 180 ? -1.447 3.841 16.001 1.00 88.88 180 VAL A C 1
ATOM 1446 O O . VAL A 1 180 ? -0.600 4.355 16.732 1.00 88.88 180 VAL A O 1
ATOM 1449 N N . GLU A 1 181 ? -2.602 4.439 15.712 1.00 89.31 181 GLU A N 1
ATOM 1450 C CA . GLU A 1 181 ? -2.944 5.813 16.073 1.00 89.31 181 GLU A CA 1
ATOM 1451 C C . GLU A 1 181 ? -4.433 5.934 16.471 1.00 89.31 181 GLU A C 1
ATOM 1453 O O . GLU A 1 181 ? -5.275 6.344 15.666 1.00 89.31 181 GLU A O 1
ATOM 1458 N N . PRO A 1 182 ? -4.786 5.625 17.738 1.00 90.88 182 PRO A N 1
ATOM 1459 C CA . PRO A 1 182 ? -6.176 5.575 18.203 1.00 90.88 182 PRO A CA 1
ATOM 1460 C C . PRO A 1 182 ? -7.011 6.819 17.910 1.00 90.88 182 PRO A C 1
ATOM 1462 O O . PRO A 1 182 ? -8.207 6.723 17.645 1.00 90.88 182 PRO A O 1
ATOM 1465 N N . LYS A 1 183 ? -6.381 7.998 17.933 1.00 89.25 183 LYS A N 1
ATOM 1466 C CA . LYS A 1 183 ? -7.064 9.278 17.712 1.00 89.25 183 LYS A CA 1
ATOM 1467 C C . LYS A 1 183 ? -7.696 9.371 16.319 1.00 89.25 183 LYS A C 1
ATOM 1469 O O . LYS A 1 183 ? -8.705 10.056 16.170 1.00 89.25 183 LYS A O 1
ATOM 1474 N N . LEU A 1 184 ? -7.156 8.659 15.326 1.00 90.62 184 LEU A N 1
ATOM 1475 C CA . LEU A 1 184 ? -7.686 8.650 13.961 1.00 90.62 184 LEU A CA 1
ATOM 1476 C C . LEU A 1 184 ? -8.901 7.730 13.784 1.00 90.62 184 LEU A C 1
ATOM 1478 O O . LEU A 1 184 ? -9.641 7.895 12.815 1.00 90.62 184 LEU A O 1
ATOM 1482 N N . ALA A 1 185 ? -9.178 6.822 14.727 1.00 91.75 185 ALA A N 1
ATOM 1483 C CA . ALA A 1 185 ? -10.344 5.938 14.645 1.00 91.75 185 ALA A CA 1
ATOM 1484 C C . ALA A 1 185 ? -11.674 6.716 14.677 1.00 91.75 185 ALA A C 1
ATOM 1486 O O . ALA A 1 185 ? -12.645 6.314 14.037 1.00 91.75 185 ALA A O 1
ATOM 1487 N N . ARG A 1 186 ? -11.711 7.883 15.342 1.00 90.44 186 ARG A N 1
ATOM 1488 C CA . ARG A 1 186 ? -12.873 8.792 15.306 1.00 90.44 186 ARG A CA 1
ATOM 1489 C C . ARG A 1 186 ? -13.129 9.339 13.898 1.00 90.44 186 ARG A C 1
ATOM 1491 O O . ARG A 1 186 ? -14.275 9.370 13.466 1.00 90.44 186 ARG A O 1
ATOM 1498 N N . ASN A 1 187 ? -12.074 9.700 13.165 1.00 91.38 187 ASN A N 1
ATOM 1499 C CA . ASN A 1 187 ? -12.196 10.188 11.786 1.00 91.38 187 ASN A CA 1
ATOM 1500 C C . ASN A 1 187 ? -12.736 9.090 10.862 1.00 91.38 187 ASN A C 1
ATOM 1502 O O . ASN A 1 187 ? -13.571 9.363 10.002 1.00 91.38 187 ASN A O 1
ATOM 1506 N N . LEU A 1 188 ? -12.285 7.848 11.071 1.00 91.19 188 LEU A N 1
ATOM 1507 C CA . LEU A 1 188 ? -12.783 6.683 10.346 1.00 91.19 188 LEU A CA 1
ATOM 1508 C C . LEU A 1 188 ? -14.279 6.458 10.607 1.00 91.19 188 LEU A C 1
ATOM 1510 O O . LEU A 1 188 ? -15.041 6.284 9.659 1.00 91.19 188 LEU A O 1
ATOM 1514 N N . TYR A 1 189 ? -14.710 6.528 11.872 1.00 91.94 189 TYR A N 1
ATOM 1515 C CA . TYR A 1 189 ? -16.130 6.460 12.226 1.00 91.94 189 TYR A CA 1
ATOM 1516 C C . TYR A 1 189 ? -16.944 7.560 11.533 1.00 91.94 189 TYR A C 1
ATOM 1518 O O . TYR A 1 189 ? -17.911 7.247 10.848 1.00 91.94 189 TYR A O 1
ATOM 1526 N N . SER A 1 190 ? -16.534 8.829 11.640 1.00 92.00 190 SER A N 1
ATOM 1527 C CA . SER A 1 190 ? -17.255 9.949 11.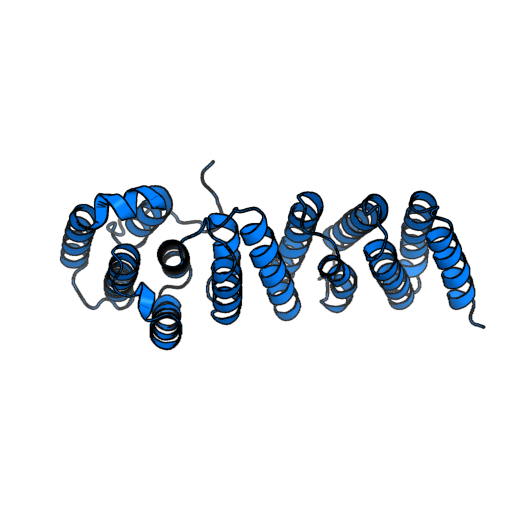015 1.00 92.00 190 SER A CA 1
ATOM 1528 C C . SER A 1 190 ? -17.347 9.816 9.493 1.00 92.00 190 SER A C 1
ATOM 1530 O O . SER A 1 190 ? -18.364 10.171 8.892 1.00 92.00 190 SER A O 1
ATOM 1532 N N . PHE A 1 191 ? -16.308 9.273 8.857 1.00 92.00 191 PHE A N 1
ATOM 1533 C CA . PHE A 1 191 ? -16.325 8.969 7.431 1.00 92.00 191 PHE A CA 1
ATOM 1534 C C . PHE A 1 191 ? -17.356 7.883 7.085 1.00 92.00 191 PHE A C 1
ATOM 1536 O O . PHE A 1 191 ? -18.159 8.079 6.169 1.00 92.00 191 PHE A O 1
ATOM 1543 N N . VAL A 1 192 ? -17.373 6.769 7.825 1.00 92.00 192 VAL A N 1
ATOM 1544 C CA . VAL A 1 192 ? -18.342 5.676 7.630 1.00 92.00 192 VAL A CA 1
ATOM 1545 C C . VAL A 1 192 ? -19.768 6.144 7.919 1.00 92.00 192 VAL A C 1
ATOM 1547 O O . VAL A 1 192 ? -20.677 5.857 7.147 1.00 92.00 192 VAL A O 1
ATOM 1550 N N . GLU A 1 193 ? -19.968 6.934 8.968 1.00 92.75 193 GLU A N 1
ATOM 1551 C CA . GLU A 1 193 ? -21.258 7.538 9.302 1.00 92.75 193 GLU A CA 1
ATOM 1552 C C . GLU A 1 193 ? -21.762 8.490 8.218 1.00 92.75 193 GLU A C 1
ATOM 1554 O O . GLU A 1 193 ? -22.966 8.604 8.012 1.00 92.75 193 GLU A O 1
ATOM 1559 N N . SER A 1 194 ? -20.872 9.153 7.485 1.00 92.62 194 SER A N 1
ATOM 1560 C CA . SER A 1 194 ? -21.278 10.070 6.418 1.00 92.62 194 SER A CA 1
ATOM 1561 C C . SER A 1 194 ? -21.576 9.348 5.103 1.00 92.62 194 SER A C 1
ATOM 1563 O O . SER A 1 194 ? -22.533 9.712 4.422 1.00 92.62 194 SER A O 1
ATOM 1565 N N . ASN A 1 195 ? -20.792 8.321 4.758 1.00 90.88 195 ASN A N 1
ATOM 1566 C CA . ASN A 1 195 ? -20.784 7.737 3.410 1.00 90.88 195 ASN A CA 1
ATOM 1567 C C . ASN A 1 195 ? -21.337 6.304 3.341 1.00 90.88 195 ASN A C 1
ATOM 1569 O O . ASN A 1 195 ? -21.833 5.894 2.300 1.00 90.88 195 ASN A O 1
ATOM 1573 N N . TYR A 1 196 ? -21.309 5.558 4.447 1.00 88.69 196 TYR A N 1
ATOM 1574 C CA . TYR A 1 196 ? -21.638 4.129 4.501 1.00 88.69 196 TYR A CA 1
ATOM 1575 C C . TYR A 1 196 ? -22.625 3.812 5.636 1.00 88.69 196 TYR A C 1
ATOM 1577 O O . TYR A 1 196 ? -22.528 2.777 6.290 1.00 88.69 196 TYR A O 1
ATOM 1585 N N . LYS A 1 197 ? -23.618 4.683 5.876 1.00 87.19 197 LYS A N 1
ATOM 1586 C CA . LYS A 1 197 ? -24.607 4.536 6.972 1.00 87.19 197 LYS A CA 1
ATOM 1587 C C . LYS A 1 197 ? -25.254 3.155 7.053 1.00 87.19 197 LYS A C 1
ATOM 1589 O O . LYS A 1 197 ? -25.550 2.693 8.151 1.00 87.19 197 LYS A O 1
ATOM 1594 N N . GLY A 1 198 ? -25.449 2.504 5.905 1.00 85.19 198 GLY A N 1
ATOM 1595 C CA . GLY A 1 198 ? -26.042 1.170 5.818 1.00 85.19 198 GLY A CA 1
ATOM 1596 C C . GLY A 1 198 ? -25.307 0.107 6.640 1.00 85.19 198 GLY A C 1
ATOM 1597 O O . GLY A 1 198 ? -25.949 -0.828 7.107 1.00 85.19 198 GLY A O 1
ATOM 1598 N N . ILE A 1 199 ? -24.001 0.271 6.891 1.00 89.44 199 ILE A N 1
ATOM 1599 C CA . ILE A 1 199 ? -23.213 -0.724 7.635 1.00 89.44 199 ILE A CA 1
ATOM 1600 C C . ILE A 1 199 ? -23.231 -0.499 9.150 1.00 89.44 199 ILE A C 1
ATOM 1602 O O . ILE A 1 199 ? -22.883 -1.410 9.894 1.00 89.44 199 ILE A O 1
ATOM 1606 N N . LEU A 1 200 ? -23.651 0.678 9.637 1.00 87.50 200 LEU A N 1
ATOM 1607 C CA . LEU A 1 200 ? -23.552 1.040 11.060 1.00 87.50 200 LEU A CA 1
ATOM 1608 C C . LEU A 1 200 ? -24.455 0.213 11.992 1.00 87.50 200 LEU A C 1
ATOM 1610 O O . LEU A 1 200 ? -24.212 0.191 13.199 1.00 87.50 200 LEU A O 1
ATOM 1614 N N . GLY A 1 201 ? -25.450 -0.496 11.456 1.00 87.06 201 GLY A N 1
ATOM 1615 C CA . GLY A 1 201 ? -26.322 -1.396 12.220 1.00 87.06 201 GLY A CA 1
ATOM 1616 C C . GLY A 1 201 ? -25.786 -2.820 12.412 1.00 87.06 201 GLY A C 1
ATOM 1617 O O . GLY A 1 201 ? -26.432 -3.612 13.095 1.00 87.06 201 GLY A O 1
ATOM 1618 N N . THR A 1 202 ? -24.645 -3.160 11.813 1.00 93.88 202 THR A N 1
ATOM 1619 C CA . THR A 1 202 ? -24.071 -4.514 11.863 1.00 93.88 202 THR A CA 1
ATOM 1620 C C . THR A 1 202 ? -23.391 -4.804 13.205 1.00 93.88 202 THR A C 1
ATOM 1622 O O . THR A 1 202 ? -23.088 -3.899 13.987 1.00 93.88 202 THR A O 1
ATOM 1625 N N . ARG A 1 203 ? -23.143 -6.085 13.508 1.00 94.25 203 ARG A N 1
ATOM 1626 C CA . ARG A 1 203 ? -22.429 -6.460 14.743 1.00 94.25 203 ARG A CA 1
ATOM 1627 C C . ARG A 1 203 ? -20.975 -5.991 14.687 1.00 94.25 203 ARG A C 1
ATOM 1629 O O . ARG A 1 203 ? -20.441 -5.527 15.689 1.00 94.25 203 ARG A O 1
ATOM 1636 N N . GLU A 1 204 ? -20.361 -6.051 13.513 1.00 94.38 204 GLU A N 1
ATOM 1637 C CA . GLU A 1 204 ? -18.991 -5.632 13.236 1.00 94.38 204 GLU A CA 1
ATOM 1638 C C . GLU A 1 204 ? -18.813 -4.118 13.410 1.00 94.38 204 GLU A C 1
ATOM 1640 O O . GLU A 1 204 ? -17.859 -3.677 14.059 1.00 94.38 204 GLU A O 1
ATOM 1645 N N . SER A 1 205 ? -19.749 -3.301 12.913 1.00 93.38 205 SER A N 1
ATOM 1646 C CA . SER A 1 205 ? -19.702 -1.850 13.131 1.00 93.38 205 SER A CA 1
ATOM 1647 C C . SER A 1 205 ? -19.908 -1.487 14.601 1.00 93.38 205 SER A C 1
ATOM 1649 O O . SER A 1 205 ? -19.181 -0.646 15.128 1.00 93.38 205 SER A O 1
ATOM 1651 N N . GLN A 1 206 ? -20.845 -2.143 15.292 1.00 94.50 206 GLN A N 1
ATOM 1652 C CA . GLN A 1 206 ? -21.072 -1.934 16.725 1.00 94.50 206 GLN A CA 1
ATOM 1653 C C . GLN A 1 206 ? -19.827 -2.292 17.544 1.00 94.50 206 GLN A C 1
ATOM 1655 O O . GLN A 1 206 ? -19.422 -1.523 18.419 1.00 94.50 206 GLN A O 1
ATOM 1660 N N . ALA A 1 207 ? -19.183 -3.415 17.217 1.00 95.69 207 ALA A N 1
ATOM 1661 C CA . ALA A 1 207 ? -17.921 -3.819 17.817 1.00 95.69 207 ALA A CA 1
ATOM 1662 C C . ALA A 1 207 ? -16.816 -2.776 17.564 1.00 95.69 207 ALA A C 1
ATOM 1664 O O . ALA A 1 207 ? -16.107 -2.394 18.494 1.00 95.69 207 ALA A O 1
ATOM 1665 N N . SER A 1 208 ? -16.719 -2.246 16.342 1.00 95.12 208 SER A N 1
ATOM 1666 C CA . SER A 1 208 ? -15.752 -1.201 15.961 1.00 95.12 208 SER A CA 1
ATOM 1667 C C . SER A 1 208 ? -15.924 0.084 16.776 1.00 95.12 208 SER A C 1
ATOM 1669 O O . SER A 1 208 ? -14.955 0.629 17.316 1.00 95.12 208 SER A O 1
ATOM 1671 N N . VAL A 1 209 ? -17.168 0.554 16.914 1.00 95.00 209 VAL A N 1
ATOM 1672 C CA . VAL A 1 209 ? -17.507 1.741 17.713 1.00 95.00 209 VAL A CA 1
ATOM 1673 C C . VAL A 1 209 ? -17.182 1.504 19.184 1.00 95.00 209 VAL A C 1
ATOM 1675 O O . VAL A 1 209 ? -16.529 2.339 19.812 1.00 95.00 209 VAL A O 1
ATOM 1678 N N . LEU A 1 210 ? -17.578 0.352 19.730 1.00 96.19 210 LEU A N 1
ATOM 1679 C CA . LEU A 1 210 ? -17.326 0.004 21.125 1.00 96.19 210 LEU A CA 1
ATOM 1680 C C . LEU A 1 210 ? -15.827 -0.050 21.433 1.00 96.19 210 LEU A C 1
ATOM 1682 O O . LEU A 1 210 ? -15.382 0.561 22.404 1.00 96.19 210 LEU A O 1
ATOM 1686 N N . LEU A 1 211 ? -15.040 -0.722 20.590 1.00 96.44 211 LEU A N 1
ATOM 1687 C CA . LEU A 1 211 ? -13.585 -0.774 20.731 1.00 96.44 211 LEU A CA 1
ATOM 1688 C C . LEU A 1 211 ? -12.964 0.620 20.657 1.00 96.44 211 LEU A C 1
ATOM 1690 O O . LEU A 1 211 ? -12.108 0.947 21.478 1.00 96.44 211 LEU A O 1
ATOM 1694 N N . THR A 1 212 ? -13.439 1.466 19.741 1.00 96.00 212 THR A N 1
ATOM 1695 C CA . THR A 1 212 ? -12.987 2.859 19.645 1.00 96.00 212 THR A CA 1
ATOM 1696 C C . THR A 1 212 ? -13.251 3.613 20.944 1.00 96.00 212 THR A C 1
ATOM 1698 O O . THR A 1 212 ? -12.342 4.240 21.485 1.00 96.00 212 THR A O 1
ATOM 1701 N N . VAL A 1 213 ? -14.459 3.515 21.503 1.00 96.12 213 VAL A N 1
ATOM 1702 C CA . VAL A 1 213 ? -14.807 4.164 22.776 1.00 96.12 213 VAL A CA 1
ATOM 1703 C C . VAL A 1 213 ? -13.929 3.655 23.920 1.00 96.12 213 VAL A C 1
ATOM 1705 O O . VAL A 1 213 ? -13.372 4.463 24.662 1.00 96.12 213 VAL A O 1
ATOM 1708 N N . LEU A 1 214 ? -13.777 2.335 24.064 1.00 96.06 214 LEU A N 1
ATOM 1709 C CA . LEU A 1 214 ? -13.002 1.737 25.153 1.00 96.06 214 LEU A CA 1
ATOM 1710 C C . LEU A 1 214 ? -11.518 2.110 25.072 1.00 96.06 214 LEU A C 1
ATOM 1712 O O . LEU A 1 214 ? -10.942 2.529 26.075 1.00 96.06 214 LEU A O 1
ATOM 1716 N N . VAL A 1 215 ? -10.906 2.025 23.888 1.00 95.38 215 VAL A N 1
ATOM 1717 C CA . VAL A 1 215 ? -9.503 2.423 23.697 1.00 95.38 215 VAL A CA 1
ATOM 1718 C C . VAL A 1 215 ? -9.327 3.919 23.950 1.00 95.38 215 VAL A C 1
ATOM 1720 O O . VAL A 1 215 ? -8.380 4.308 24.633 1.00 95.38 215 VAL A O 1
ATOM 1723 N N . MET A 1 216 ? -10.241 4.769 23.473 1.00 94.88 216 MET A N 1
ATOM 1724 C CA . MET A 1 216 ? -10.151 6.209 23.726 1.00 94.88 216 MET A CA 1
ATOM 1725 C C . MET A 1 216 ? -10.278 6.544 25.214 1.00 94.88 216 MET A C 1
ATOM 1727 O O . MET A 1 216 ? -9.513 7.375 25.692 1.00 94.88 216 MET A O 1
ATOM 1731 N N . LYS A 1 217 ? -11.135 5.847 25.973 1.00 94.81 217 LYS A N 1
ATOM 1732 C CA . LYS A 1 217 ? -11.200 5.994 27.438 1.00 94.81 217 LYS A CA 1
ATOM 1733 C C . LYS A 1 217 ? -9.873 5.669 28.125 1.00 94.81 217 LYS A C 1
ATOM 1735 O O . LYS A 1 217 ? -9.505 6.371 29.063 1.00 94.81 217 LYS A O 1
ATOM 1740 N N . VAL A 1 218 ? -9.142 4.657 27.643 1.00 92.69 218 VAL A N 1
ATOM 1741 C CA . VAL A 1 218 ? -7.790 4.336 28.140 1.00 92.69 218 VAL A CA 1
ATOM 1742 C C . VAL A 1 218 ? -6.793 5.436 27.764 1.00 92.69 218 VAL A C 1
ATOM 1744 O O . VAL A 1 218 ? -6.035 5.894 28.615 1.00 92.69 218 VAL A O 1
ATOM 1747 N N . VAL A 1 219 ? -6.783 5.867 26.499 1.00 92.06 219 VAL A N 1
ATOM 1748 C CA . VAL A 1 219 ? -5.836 6.871 25.976 1.00 92.06 219 VAL A CA 1
ATOM 1749 C C . VAL A 1 219 ? -6.030 8.238 26.636 1.00 92.06 219 VAL A C 1
ATOM 1751 O O . VAL A 1 219 ? -5.051 8.910 26.950 1.00 92.06 219 VAL A O 1
ATOM 1754 N N . GLU A 1 220 ? -7.279 8.642 26.851 1.00 92.88 220 GLU A N 1
ATOM 1755 C CA . GLU A 1 220 ? -7.662 9.927 27.446 1.00 92.88 220 GLU A CA 1
ATOM 1756 C C . GLU A 1 220 ? -7.754 9.863 28.982 1.00 92.88 220 GLU A C 1
ATOM 1758 O O . GLU A 1 220 ? -8.013 10.884 29.609 1.00 92.88 220 GLU A O 1
ATOM 1763 N N . GLN A 1 221 ? -7.512 8.691 29.587 1.00 91.75 221 GLN A N 1
ATOM 1764 C CA . GLN A 1 221 ? -7.561 8.456 31.040 1.00 91.75 221 GLN A CA 1
ATOM 1765 C C . GLN A 1 221 ? -8.890 8.897 31.678 1.00 91.75 221 GLN A C 1
ATOM 1767 O O . GLN A 1 221 ? -8.918 9.441 32.780 1.00 91.75 221 GLN A O 1
ATOM 1772 N N . ILE A 1 222 ? -9.999 8.670 30.966 1.00 92.56 222 ILE A N 1
ATOM 1773 C CA . ILE A 1 222 ? -11.336 9.117 31.384 1.00 92.56 222 ILE A CA 1
ATOM 1774 C C . ILE A 1 222 ? -11.843 8.301 32.576 1.00 92.56 222 ILE A C 1
ATOM 1776 O O . ILE A 1 222 ? -12.398 8.860 33.517 1.00 92.56 222 ILE A O 1
ATOM 1780 N N . ASP A 1 223 ? -11.664 6.980 32.522 1.00 91.31 223 ASP A N 1
ATOM 1781 C CA . ASP A 1 223 ? -12.178 6.036 33.515 1.00 91.31 223 ASP A CA 1
ATOM 1782 C C . ASP A 1 223 ? -11.039 5.189 34.117 1.00 91.31 223 ASP A C 1
ATOM 1784 O O . ASP A 1 223 ? -10.007 4.984 33.468 1.00 91.31 223 ASP A O 1
ATOM 1788 N N . PRO A 1 224 ? -11.224 4.638 35.333 1.00 91.88 224 PRO A N 1
ATOM 1789 C CA . PRO A 1 224 ? -10.315 3.650 35.909 1.00 91.88 224 PRO A CA 1
ATOM 1790 C C . PRO A 1 224 ? -10.106 2.437 34.988 1.00 91.88 224 PRO A C 1
ATOM 1792 O O . PRO A 1 224 ? -11.063 1.896 34.426 1.00 91.88 224 PRO A O 1
ATOM 1795 N N . LEU A 1 225 ? -8.849 1.996 34.840 1.00 90.31 225 LEU A N 1
ATOM 1796 C CA . LEU A 1 225 ? -8.479 0.922 33.908 1.00 90.31 225 LEU A CA 1
ATOM 1797 C C . LEU A 1 225 ? -9.216 -0.391 34.205 1.00 90.31 225 LEU A C 1
ATOM 1799 O O . LEU A 1 225 ? -9.639 -1.063 33.274 1.00 90.31 225 LEU A O 1
ATOM 1803 N N . ASP A 1 226 ? -9.422 -0.730 35.475 1.00 91.69 226 ASP A N 1
ATOM 1804 C CA . ASP A 1 226 ? -10.174 -1.907 35.923 1.00 91.69 226 ASP A CA 1
ATOM 1805 C C . ASP A 1 226 ? -11.613 -1.918 35.386 1.00 91.69 226 ASP A C 1
ATOM 1807 O O . ASP A 1 226 ? -12.059 -2.929 34.841 1.00 91.69 226 ASP A O 1
ATOM 1811 N N . LYS A 1 227 ? -12.305 -0.772 35.432 1.00 93.69 227 LYS A N 1
ATOM 1812 C CA . LYS A 1 227 ? -13.660 -0.637 34.873 1.00 93.69 227 LYS A CA 1
ATOM 1813 C C . LYS A 1 227 ? -13.668 -0.771 33.355 1.00 93.69 227 LYS A C 1
ATOM 1815 O O . LYS A 1 227 ? -14.585 -1.369 32.790 1.00 93.69 227 LYS A O 1
ATOM 1820 N N . ILE A 1 228 ? -12.656 -0.219 32.685 1.00 93.38 228 ILE A N 1
ATOM 1821 C CA . ILE A 1 228 ? -12.527 -0.333 31.230 1.00 93.38 228 ILE A CA 1
ATOM 1822 C C . ILE A 1 228 ? -12.227 -1.787 30.829 1.00 93.38 228 ILE A C 1
ATOM 1824 O O . ILE A 1 228 ? -12.827 -2.289 29.880 1.00 93.38 228 ILE A O 1
ATOM 1828 N N . CYS A 1 229 ? -11.367 -2.489 31.572 1.00 92.81 229 CYS A N 1
ATOM 1829 C CA . CYS A 1 229 ? -11.078 -3.909 31.372 1.00 92.81 229 CYS A CA 1
ATOM 1830 C C . CYS A 1 229 ? -12.319 -4.785 31.598 1.00 92.81 229 CYS A C 1
ATOM 1832 O O . CYS A 1 229 ? -12.568 -5.693 30.807 1.00 92.81 229 CYS A O 1
ATOM 1834 N N . GLU A 1 230 ? -13.135 -4.500 32.618 1.00 93.62 230 GLU A N 1
ATOM 1835 C CA . GLU A 1 230 ? -14.409 -5.200 32.834 1.00 93.62 230 GLU A CA 1
ATOM 1836 C C . GLU A 1 230 ? -15.373 -4.981 31.655 1.00 93.62 230 GLU A C 1
ATOM 1838 O O . GLU A 1 230 ? -15.988 -5.928 31.157 1.00 93.62 230 GLU A O 1
ATOM 1843 N N . ALA A 1 231 ? -15.479 -3.741 31.166 1.00 95.00 231 ALA A N 1
ATOM 1844 C CA . ALA A 1 231 ? -16.295 -3.417 29.999 1.00 95.00 231 ALA A CA 1
ATOM 1845 C C . ALA A 1 231 ? -15.787 -4.115 28.726 1.00 95.00 231 ALA A C 1
ATOM 1847 O O . ALA A 1 231 ? -16.595 -4.630 27.951 1.00 95.00 231 ALA A O 1
ATOM 1848 N N . PHE A 1 232 ? -14.467 -4.194 28.536 1.00 95.69 232 PHE A N 1
ATOM 1849 C CA . PHE A 1 232 ? -13.861 -4.954 27.445 1.00 95.69 232 PHE A CA 1
ATOM 1850 C C . PHE A 1 232 ? -14.164 -6.455 27.560 1.00 95.69 232 PHE A C 1
ATOM 1852 O O . PHE A 1 232 ? -14.577 -7.056 26.575 1.00 95.69 232 PHE A O 1
ATOM 1859 N N . GLY A 1 233 ? -14.080 -7.054 28.752 1.00 93.94 233 GLY A N 1
ATOM 1860 C CA . GLY A 1 233 ? -14.447 -8.462 28.958 1.00 93.94 233 GLY A CA 1
ATOM 1861 C C . GLY A 1 233 ? -15.921 -8.756 28.642 1.00 93.94 233 GLY A C 1
ATOM 1862 O O . GLY A 1 233 ? -16.243 -9.778 28.034 1.00 93.94 233 GLY A O 1
ATOM 1863 N N . LYS A 1 234 ? -16.833 -7.831 28.974 1.00 95.56 234 LYS A N 1
ATOM 1864 C CA . LYS A 1 234 ? -18.248 -7.923 28.560 1.00 95.56 234 LYS A CA 1
ATOM 1865 C C . LYS A 1 234 ? -18.402 -7.819 27.041 1.00 95.56 234 LYS A C 1
ATOM 1867 O O . LYS A 1 234 ? -19.198 -8.560 26.467 1.00 95.56 234 LYS A O 1
ATOM 1872 N N . ALA A 1 235 ? -17.633 -6.941 26.396 1.00 94.56 235 ALA A N 1
ATOM 1873 C CA . ALA A 1 235 ? -17.598 -6.824 24.941 1.00 94.56 235 ALA A CA 1
ATOM 1874 C C . ALA A 1 235 ? -17.096 -8.118 24.278 1.00 94.56 235 ALA A C 1
ATOM 1876 O O . ALA A 1 235 ? -17.721 -8.582 23.328 1.00 94.56 235 ALA A O 1
ATOM 1877 N N . GLU A 1 236 ? -16.033 -8.735 24.811 1.00 93.31 236 GLU A N 1
ATOM 1878 C CA . GLU A 1 236 ? -15.504 -10.020 24.329 1.00 93.31 236 GLU A CA 1
ATOM 1879 C C . GLU A 1 236 ? -16.568 -11.124 24.367 1.00 93.31 236 GLU A C 1
ATOM 1881 O O . GLU A 1 236 ? -16.684 -11.903 23.423 1.00 93.31 236 GLU A O 1
ATOM 1886 N N . GLY A 1 237 ? -17.390 -11.168 25.420 1.00 92.94 237 GLY A N 1
ATOM 1887 C CA . GLY A 1 237 ? -18.522 -12.093 25.491 1.00 92.94 237 GLY A CA 1
ATOM 1888 C C . GLY A 1 237 ? -19.634 -11.763 24.489 1.00 92.94 237 GLY A C 1
ATOM 1889 O O . GLY A 1 237 ? -20.133 -12.653 23.802 1.00 92.94 237 GLY A O 1
ATOM 1890 N N . ALA A 1 238 ? -20.018 -10.487 24.391 1.00 95.50 238 ALA A N 1
ATOM 1891 C CA . ALA A 1 238 ? -21.135 -10.039 23.560 1.00 95.50 238 ALA A CA 1
ATOM 1892 C C . ALA A 1 238 ? -20.863 -10.138 22.050 1.00 95.50 238 ALA A C 1
ATOM 1894 O O . ALA A 1 238 ? -21.805 -10.370 21.291 1.00 95.50 238 ALA A O 1
ATOM 1895 N N . PHE A 1 239 ? -19.605 -9.984 21.626 1.00 96.00 239 PHE A N 1
ATOM 1896 C CA . PHE A 1 239 ? -19.156 -9.986 20.227 1.00 96.00 239 PHE A CA 1
ATOM 1897 C C . PHE A 1 239 ? -18.193 -11.142 19.919 1.00 96.00 239 PHE A C 1
ATOM 1899 O O . PHE A 1 239 ? -17.343 -11.024 19.040 1.00 96.00 239 PHE A O 1
ATOM 1906 N N . LYS A 1 240 ? -18.304 -12.262 20.644 1.00 94.62 240 LYS A N 1
ATOM 1907 C CA . LYS A 1 240 ? -17.386 -13.406 20.527 1.00 94.62 240 LYS A CA 1
ATOM 1908 C C . LYS A 1 240 ? -17.224 -13.911 19.088 1.00 94.62 240 LYS A C 1
ATOM 1910 O O . LYS A 1 240 ? -16.109 -14.152 18.647 1.00 94.62 240 LYS A O 1
ATOM 1915 N N . ASP A 1 241 ? -18.335 -14.067 18.376 1.00 93.75 241 ASP A N 1
ATOM 1916 C CA . ASP A 1 241 ? -18.391 -14.478 16.969 1.00 93.75 241 ASP A CA 1
ATOM 1917 C C . ASP A 1 241 ? -17.599 -13.533 16.058 1.00 93.75 241 ASP A C 1
ATOM 1919 O O . ASP A 1 241 ? -16.796 -13.981 15.244 1.00 93.75 241 ASP A O 1
ATOM 1923 N N . VAL A 1 242 ? -17.777 -12.225 16.248 1.00 93.88 242 VAL A N 1
ATOM 1924 C CA . VAL A 1 242 ? -17.078 -11.185 15.488 1.00 93.88 242 VAL A CA 1
ATOM 1925 C C . VAL A 1 242 ? -15.587 -11.173 15.827 1.00 93.88 242 VAL A C 1
ATOM 1927 O O . VAL A 1 242 ? -14.746 -11.173 14.930 1.00 93.88 242 VAL A O 1
ATOM 1930 N N . PHE A 1 243 ? -15.236 -11.193 17.112 1.00 94.62 243 PHE A N 1
ATOM 1931 C CA . PHE A 1 243 ? -13.842 -11.126 17.548 1.00 94.62 243 PHE A CA 1
ATOM 1932 C C . PHE A 1 243 ? -13.040 -12.374 17.199 1.00 94.62 243 PHE A C 1
ATOM 1934 O O . PHE A 1 243 ? -11.840 -12.249 16.977 1.00 94.62 243 PHE A O 1
ATOM 1941 N N . GLU A 1 244 ? -13.669 -13.543 17.064 1.00 93.12 244 GLU A N 1
ATOM 1942 C CA . GLU A 1 244 ? -12.977 -14.748 16.597 1.00 93.12 244 GLU A CA 1
ATOM 1943 C C . GLU A 1 244 ? -12.446 -14.578 15.162 1.00 93.12 244 GLU A C 1
ATOM 1945 O O . GLU A 1 244 ? -11.347 -15.038 14.854 1.00 93.12 244 GLU A O 1
ATOM 1950 N N . THR A 1 245 ? -13.167 -13.842 14.303 1.00 89.62 245 THR A N 1
ATOM 1951 C CA . THR A 1 245 ? -12.720 -13.563 12.922 1.00 89.62 245 THR A CA 1
ATOM 1952 C C . THR A 1 245 ? -11.486 -12.660 12.854 1.00 89.62 245 THR A C 1
ATOM 1954 O O . THR A 1 245 ? -10.761 -12.692 11.863 1.00 89.62 245 THR A O 1
ATOM 1957 N N . CYS A 1 246 ? -11.208 -11.904 13.921 1.00 89.88 246 CYS A N 1
ATOM 1958 C CA . CYS A 1 246 ? -10.097 -10.954 14.017 1.00 89.88 246 CYS A CA 1
ATOM 1959 C C . CYS A 1 246 ? -9.265 -11.183 15.292 1.00 89.88 246 CYS A C 1
ATOM 1961 O O . CYS A 1 246 ? -8.744 -10.232 15.883 1.00 89.88 246 CYS A O 1
ATOM 1963 N N . LYS A 1 247 ? -9.172 -12.438 15.755 1.00 92.19 247 LYS A N 1
ATOM 1964 C CA . LYS A 1 247 ? -8.669 -12.780 17.098 1.00 92.19 247 LYS A CA 1
ATOM 1965 C C . LYS A 1 247 ? -7.265 -12.256 17.390 1.00 92.19 247 LYS A C 1
ATOM 1967 O O . LYS A 1 247 ? -6.978 -11.866 18.518 1.00 92.19 247 LYS A O 1
ATOM 1972 N N . GLU A 1 248 ? -6.401 -12.226 16.378 1.00 91.44 248 GLU A N 1
ATOM 1973 C CA . GLU A 1 248 ? -5.024 -11.750 16.507 1.00 91.44 248 GLU A CA 1
ATOM 1974 C C . GLU A 1 248 ? -4.993 -10.254 16.819 1.00 91.44 248 GLU A C 1
ATOM 1976 O O . GLU A 1 248 ? -4.406 -9.840 17.817 1.00 91.44 248 GLU A O 1
ATOM 1981 N N . ASP A 1 249 ? -5.710 -9.451 16.033 1.00 91.19 249 ASP A N 1
ATOM 1982 C CA . ASP A 1 249 ? -5.785 -8.001 16.210 1.00 91.19 249 ASP A CA 1
ATOM 1983 C C . ASP A 1 249 ? -6.475 -7.612 17.526 1.00 91.19 249 ASP A C 1
ATOM 1985 O O . ASP A 1 249 ? -6.021 -6.705 18.234 1.00 91.19 249 ASP A O 1
ATOM 1989 N N . VAL A 1 250 ? -7.533 -8.334 17.907 1.00 93.81 250 VAL A N 1
ATOM 1990 C CA . VAL A 1 250 ? -8.207 -8.155 19.204 1.00 93.81 250 VAL A CA 1
ATOM 1991 C C . VAL A 1 250 ? -7.267 -8.516 20.360 1.00 93.81 250 VAL A C 1
ATOM 1993 O O . VAL A 1 250 ? -7.170 -7.766 21.335 1.00 93.81 250 VAL A O 1
ATOM 1996 N N . GLY A 1 251 ? -6.519 -9.617 20.240 1.00 92.75 251 GLY A N 1
ATOM 1997 C CA . GLY A 1 251 ? -5.506 -10.023 21.214 1.00 92.75 251 GLY A CA 1
ATOM 1998 C C . GLY A 1 251 ? -4.392 -8.983 21.368 1.00 92.75 251 GLY A C 1
ATOM 1999 O O . GLY A 1 251 ? -4.007 -8.644 22.491 1.00 92.75 251 GLY A O 1
ATOM 2000 N N . MET A 1 252 ? -3.928 -8.399 20.260 1.00 92.25 252 MET A N 1
ATOM 2001 C CA . MET A 1 252 ? -2.947 -7.310 20.279 1.00 92.25 252 MET A CA 1
ATOM 2002 C C . MET A 1 252 ? -3.493 -6.054 20.974 1.00 92.25 252 MET A C 1
ATOM 2004 O O . MET A 1 252 ? -2.782 -5.438 21.776 1.00 92.25 252 MET A O 1
ATOM 2008 N N . LEU A 1 253 ? -4.755 -5.679 20.733 1.00 93.62 253 LEU A N 1
ATOM 2009 C CA . LEU A 1 253 ? -5.389 -4.554 21.435 1.00 93.62 253 LEU A CA 1
ATOM 2010 C C . LEU A 1 253 ? -5.497 -4.814 22.938 1.00 93.62 253 LEU A C 1
ATOM 2012 O O . LEU A 1 253 ? -5.203 -3.918 23.736 1.00 93.62 253 LEU A O 1
ATOM 2016 N N . LYS A 1 254 ? -5.866 -6.040 23.325 1.00 93.38 254 LYS A N 1
ATOM 2017 C CA . LYS A 1 254 ? -5.922 -6.480 24.724 1.00 93.38 254 LYS A CA 1
ATOM 2018 C C . LYS A 1 254 ? -4.582 -6.320 25.424 1.00 93.38 254 LYS A C 1
ATOM 2020 O O . LYS A 1 254 ? -4.521 -5.680 26.477 1.00 93.38 254 LYS A O 1
ATOM 2025 N N . ALA A 1 255 ? -3.510 -6.813 24.810 1.00 91.44 255 ALA A N 1
ATOM 2026 C CA . ALA A 1 255 ? -2.156 -6.667 25.335 1.00 91.44 255 ALA A CA 1
ATOM 2027 C C . ALA A 1 255 ? -1.748 -5.189 25.476 1.00 91.44 255 ALA A C 1
ATOM 2029 O O . ALA A 1 255 ? -1.170 -4.784 26.486 1.00 91.44 255 ALA A O 1
ATOM 2030 N N . LYS A 1 256 ? -2.088 -4.355 24.485 1.00 91.81 256 LYS A N 1
ATOM 2031 C CA . LYS A 1 256 ? -1.645 -2.956 24.433 1.00 91.81 256 LYS A CA 1
ATOM 2032 C C . LYS A 1 256 ? -2.406 -2.025 25.381 1.00 91.81 256 LYS A C 1
ATOM 2034 O O . LYS A 1 256 ? -1.784 -1.191 26.043 1.00 91.81 256 LYS A O 1
ATOM 2039 N N . TYR A 1 257 ? -3.732 -2.136 25.437 1.00 91.75 257 TYR A N 1
ATOM 2040 C CA . TYR A 1 257 ? -4.591 -1.159 26.119 1.00 91.75 257 TYR A CA 1
ATOM 2041 C C . TYR A 1 257 ? -5.262 -1.708 27.374 1.00 91.75 257 TYR A C 1
ATOM 2043 O O . TYR A 1 257 ? -5.400 -0.967 28.345 1.00 91.75 257 TYR A O 1
ATOM 2051 N N . PHE A 1 258 ? -5.616 -2.992 27.387 1.00 90.12 258 PHE A N 1
ATOM 2052 C CA . PHE A 1 258 ? -6.459 -3.592 28.428 1.0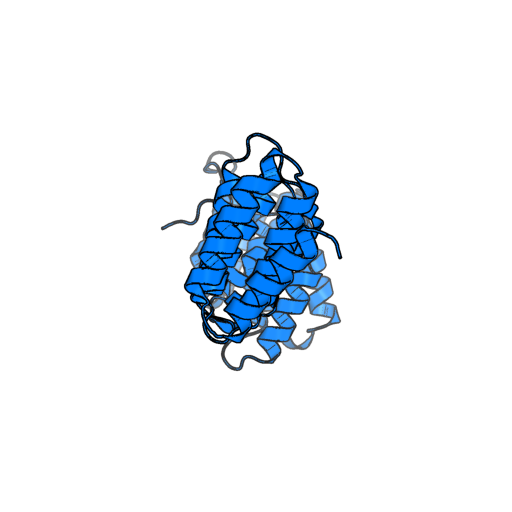0 90.12 258 PHE A CA 1
ATOM 2053 C C . PHE A 1 258 ? -5.689 -4.520 29.382 1.00 90.12 258 PHE A C 1
ATOM 2055 O O . PHE A 1 258 ? -6.298 -5.234 30.172 1.00 90.12 258 PHE A O 1
ATOM 2062 N N . THR A 1 259 ? -4.354 -4.490 29.333 1.00 83.31 259 THR A N 1
ATOM 2063 C CA . THR A 1 259 ? -3.467 -5.201 30.266 1.00 83.31 259 THR A CA 1
ATOM 2064 C C . THR A 1 259 ? -2.779 -4.193 31.201 1.00 83.31 259 THR A C 1
ATOM 2066 O O . THR A 1 259 ? -2.308 -3.145 30.719 1.00 83.31 259 THR A O 1
ATOM 2069 N N . PRO A 1 260 ? -2.709 -4.457 32.523 1.00 72.00 260 PRO A N 1
ATOM 2070 C CA . PRO A 1 260 ? -2.013 -3.595 33.476 1.00 72.00 260 PRO A CA 1
ATOM 2071 C C . PRO A 1 260 ? -0.564 -3.332 33.051 1.00 72.00 260 PRO A C 1
ATOM 2073 O O . PRO A 1 260 ? 0.121 -4.227 32.567 1.00 72.00 260 PRO A O 1
ATOM 2076 N N . GLN A 1 261 ? -0.059 -2.111 33.260 1.00 62.62 261 GLN A N 1
ATOM 2077 C CA . GLN A 1 261 ? 1.281 -1.705 32.795 1.00 62.62 261 GLN A CA 1
ATOM 2078 C C . GLN A 1 261 ? 2.423 -2.629 33.249 1.00 62.62 261 GLN A C 1
ATOM 2080 O O . GLN A 1 261 ? 3.399 -2.766 32.521 1.00 62.62 261 GLN A O 1
ATOM 2085 N N . LYS A 1 262 ? 2.298 -3.279 34.414 1.00 55.31 262 LYS A N 1
ATOM 2086 C CA . LYS A 1 262 ? 3.302 -4.221 34.942 1.00 55.31 262 LYS A CA 1
ATOM 2087 C C . LYS A 1 262 ? 3.428 -5.517 34.128 1.00 55.31 262 LYS A C 1
ATOM 2089 O O . LYS A 1 262 ? 4.436 -6.197 34.252 1.00 55.31 262 LYS A O 1
ATOM 2094 N N . GLU A 1 263 ? 2.432 -5.835 33.307 1.00 56.44 263 GLU A N 1
ATOM 2095 C CA . GLU A 1 263 ? 2.331 -7.077 32.529 1.00 56.44 263 GLU A CA 1
ATOM 2096 C C . GLU A 1 263 ? 2.401 -6.824 31.012 1.00 56.44 263 GLU A C 1
ATOM 2098 O O . GLU A 1 263 ? 2.284 -7.753 30.216 1.00 56.44 263 GLU A O 1
ATOM 2103 N N . ARG A 1 264 ? 2.604 -5.568 30.581 1.00 59.94 264 ARG A N 1
ATOM 2104 C CA . ARG A 1 264 ? 2.694 -5.229 29.155 1.00 59.94 264 ARG A CA 1
ATOM 2105 C C . ARG A 1 264 ? 4.018 -5.720 28.571 1.00 59.94 264 ARG A C 1
ATOM 2107 O O . ARG A 1 264 ? 5.087 -5.231 28.932 1.00 59.94 264 ARG A O 1
ATOM 2114 N N . THR A 1 265 ? 3.944 -6.639 27.617 1.00 53.38 265 THR A N 1
ATOM 2115 C CA . THR A 1 265 ? 5.067 -6.997 26.746 1.00 53.38 265 THR A CA 1
ATOM 2116 C C . THR A 1 265 ? 5.412 -5.833 25.808 1.00 53.38 265 THR A C 1
ATOM 2118 O O . THR A 1 265 ? 4.539 -5.071 25.385 1.00 53.38 265 THR A O 1
ATOM 2121 N N . GLN A 1 266 ? 6.704 -5.649 25.504 1.00 50.00 266 GLN A N 1
ATOM 2122 C CA . GLN A 1 266 ? 7.156 -4.595 24.589 1.00 50.00 266 GLN A CA 1
ATOM 2123 C C . GLN A 1 266 ? 6.564 -4.818 23.188 1.00 50.00 266 GLN A C 1
ATOM 2125 O O . GLN A 1 266 ? 6.751 -5.863 22.573 1.00 50.00 266 GLN A O 1
ATOM 2130 N N . PHE A 1 267 ? 5.833 -3.816 22.705 1.00 52.34 267 PHE A N 1
ATOM 2131 C CA . PHE A 1 267 ? 5.125 -3.811 21.427 1.00 52.34 267 PHE A CA 1
ATOM 2132 C C . PHE A 1 267 ? 6.051 -3.398 20.274 1.00 52.34 267 PHE A C 1
ATOM 2134 O O . PHE A 1 267 ? 6.677 -2.340 20.348 1.00 52.34 267 PHE A O 1
ATOM 2141 N N . ASN A 1 268 ? 6.064 -4.170 19.181 1.00 49.03 268 ASN A N 1
ATOM 2142 C CA . ASN A 1 268 ? 6.561 -3.725 17.877 1.00 49.03 268 ASN A CA 1
ATOM 2143 C C . ASN A 1 268 ? 5.445 -3.896 16.820 1.00 49.03 268 ASN A C 1
ATOM 2145 O O . ASN A 1 268 ? 5.100 -5.034 16.505 1.00 49.03 268 ASN A O 1
ATOM 2149 N N . PRO A 1 269 ? 4.877 -2.803 16.269 1.00 45.72 269 PRO A N 1
ATOM 2150 C CA . PRO A 1 269 ? 3.759 -2.853 15.318 1.00 45.72 269 PRO A CA 1
ATOM 2151 C C . PRO A 1 269 ? 4.102 -3.483 13.959 1.00 45.72 269 PRO A C 1
ATOM 2153 O O . PRO A 1 269 ? 3.192 -3.725 13.173 1.00 45.72 269 PRO A O 1
ATOM 2156 N N . PHE A 1 270 ? 5.385 -3.713 13.664 1.00 43.53 270 PHE A N 1
ATOM 2157 C CA . PHE A 1 270 ? 5.855 -4.159 12.348 1.00 43.53 270 PHE A CA 1
ATOM 2158 C C . PHE A 1 270 ? 6.276 -5.632 12.297 1.00 43.53 270 PHE A C 1
ATOM 2160 O O . PHE A 1 270 ? 6.687 -6.109 11.243 1.00 43.53 270 PHE A O 1
ATOM 2167 N N . ILE A 1 271 ? 6.193 -6.362 13.413 1.00 39.81 271 ILE A N 1
ATOM 2168 C CA . ILE A 1 271 ? 6.474 -7.801 13.434 1.00 39.81 271 ILE A CA 1
ATOM 2169 C C . ILE A 1 271 ? 5.138 -8.528 13.292 1.00 39.81 271 ILE A C 1
ATOM 2171 O O . ILE A 1 271 ? 4.331 -8.530 14.221 1.00 39.81 271 ILE A O 1
ATOM 2175 N N . GLN A 1 272 ? 4.894 -9.123 12.123 1.00 32.81 272 GLN A N 1
ATOM 2176 C CA . GLN A 1 272 ? 3.817 -10.101 11.973 1.00 32.81 272 GLN A CA 1
ATOM 2177 C C . GLN A 1 272 ? 4.173 -11.347 12.803 1.00 32.81 272 GLN A C 1
ATOM 2179 O O . GLN A 1 272 ? 5.314 -11.811 12.712 1.00 32.81 272 GLN A O 1
ATOM 2184 N N . PRO A 1 273 ? 3.256 -11.897 13.617 1.00 32.38 273 PRO A N 1
ATOM 2185 C CA . PRO A 1 273 ? 3.433 -13.250 14.117 1.00 32.38 273 PRO A CA 1
ATOM 2186 C C . PRO A 1 273 ? 3.353 -14.219 12.928 1.00 32.38 273 PRO A C 1
ATOM 2188 O O . PRO A 1 273 ? 2.485 -14.073 12.071 1.00 32.38 273 PRO A O 1
ATOM 2191 N N . HIS A 1 274 ? 4.320 -15.135 12.857 1.00 34.94 274 HIS A N 1
ATOM 2192 C CA . HIS A 1 274 ? 4.391 -16.214 11.868 1.00 34.94 274 HIS A CA 1
ATOM 2193 C C . HIS A 1 274 ? 3.236 -17.208 11.998 1.00 34.94 274 HIS A C 1
ATOM 2195 O O . HIS A 1 274 ? 2.820 -17.465 13.152 1.00 34.94 274 HIS A O 1
#

Foldseek 3Di:
DDPLVVLLVVLVVCLVVVVLVVSLVSLLVQLVVVCVVPVVSSLVSLLSQLQSLLPDPDNPSNLSSLVSLLVVLVPDPDQDAPSSLVS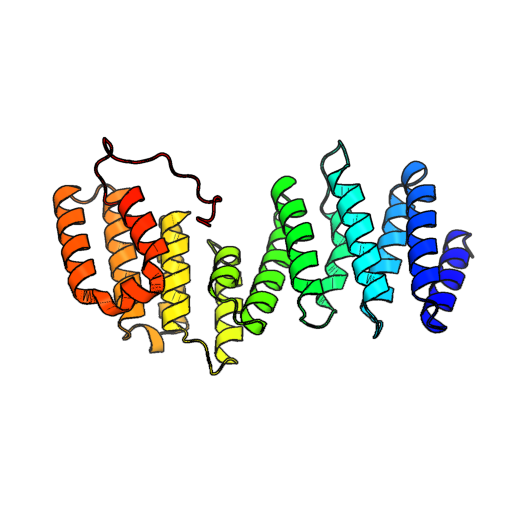VLSLLSHDQDPSSLVSLVSSLVSCVVNVVPPVNLVSLLVNLLSCVVVVVLLRNLLSCALPVVSVVSNLVSCVVPPPDDSLLSLLSNLLLNLLPPLVCLVVSLVSCVVPVVVNCPDLSNVLSVQLSVLSVCQVVVVDDLVVSLVSVVVSCVVSVVSCVVVVVSSVSSCLVRNDPPVRRDDDDSPDDDD

Sequence (274 aa):
MNALDKIFDTLHQNVKEGKLYEALMQYKSLYSRYVRRSPTHGLSIITDGCTLLSQEKDLNAFYGLVDFYVKILTAKKEAVTEEEVNPLLAIKNTPIDKEKEKALEEIFELCQRNKLSAISNTFAMEMCLVNVKLNNIQKAVNYSIGNVKLFESVMKEIEQSETVKHEHVYLLTTLKTLLVEPKLARNLYSFVESNYKGILGTRESQASVLLTVLVMKVVEQIDPLDKICEAFGKAEGAFKDVFETCKEDVGMLKAKYFTPQKERTQFNPFIQPH

Secondary structure (DSSP, 8-state):
--HHHHHHHHHHHHHHTT-HHHHHHHHHHHHHHHTTT-HHHHHHHHHHHHHHHTTSS--HHHHHHHHHHHHHHHH-SSPPPHHHHGGGGGGGGS--SHHHHHHHHHHHHHHHHTT-HHHHHHHHHHHHHHHHHTT-HHHHHHHHTT-HHHHHHHHHHHHT-SS--HHHHHHHHHHHHHHH-GGGHHHHHHHHHHH-GGGTTSHHHHHHHHHHHHHHHHHTT-S-HHHHHHHHHHHHHHTHHHHHHTHHHHHHHHHHHSS-GGGPPPP-TT----

Radius of gyration: 23.26 Å; chains: 1; bounding box: 55×32×69 Å

InterPro domains:
  IPR011990 Tetratricopeptide-like helical domain superfamily [G3DSA:1.25.40.10] (1-211)

pLDDT: mean 89.06, std 11.27, range [32.38, 98.44]

Organism: NCBI:txid370355